Protein AF-A0A452XP93-F1 (afdb_monomer_lite)

Secondary structure (DSSP, 8-state):
-TTGGGSHHHHHHHHHTTHHHHHHHHHHHHTTT-HHHHHHHHHHHHHHTTSHHHHHHHHTTT-TTTTTHHHHHHHHHHTT----SSS--TTTTHHHHHHHHHTSHHHHHHHH-TTT-HHHHHHTTTT-S-HHHHHHHHHHHHHHGGGHHHHHHHHHTTHHHHHHHHHTTTSTTPPPPHHHHTTS-HHHHHHTTS-------HHHHHHHHHHHHHHHTT-

Foldseek 3Di:
DLVQLLDPVSLLVCLVVVLLVVLLVCCVPCCVPDLPSLLSSLSSLLSNLQDPSSLCVQQVPPDPVCGCVNVLVLLVLLLPFLDPDPDDRSNLSSLSNLLSNLQDPSSLCSCLVVVSCSLVSLLVCCPRPDPSSVLSNLSNLLSNLVCCQPRVVSVVVNQLSLCCSQCVQVVAQAQDDCVVLVPHRPVNSVVSNHGDHHPPDVSSNVSSVSSVVSNVVND

Sequence (219 aa):
LVNLSQDGDLAARLVVLGAVAAAMDVMVKRGGEQPKLARSLVMLLVNLTQVESGISALLQVGDEKVQGLYVAKLVRSFCRSSCDSEDEDIFEHIASILVNISKVEAGRRILMEPKRGLLKQIIGQFDSTNQLRKKGVAGTIRNCCFEADTQIQNLLSIAEYLWPALLLPVAGKKIYSEEDRSKMPPELANALSHEREAVDDSEIRERALEAIYMIVMQV

InterPro domains:
  IPR007205 Protein HGH1 N-terminal [PF04063] (35-205)
  IPR011989 Armadillo-like helical [G3DSA:1.25.10.10] (1-219)
  IPR016024 Armadillo-type fold [SSF48371] (1-215)
  IPR039717 Protein Hgh1 [PTHR13387] (1-217)

Organism: Aegilops tauschii subsp. strangulata (NCBI:txid200361)

Radius of gyration: 18.03 Å; chains: 1; bounding box: 45×29×52 Å

Structure (mmCIF, N/CA/C/O backbone):
data_AF-A0A452XP93-F1
#
_entry.id   AF-A0A452XP93-F1
#
loop_
_atom_site.group_PDB
_atom_site.id
_atom_site.type_symbol
_atom_site.label_atom_id
_atom_site.label_alt_id
_atom_site.label_comp_id
_atom_site.label_asym_id
_atom_site.label_entity_id
_atom_site.label_seq_id
_atom_site.pdbx_PDB_ins_code
_atom_site.Cartn_x
_atom_site.Cartn_y
_atom_site.Cartn_z
_atom_site.occupancy
_atom_site.B_iso_or_equiv
_atom_site.auth_seq_id
_atom_site.auth_comp_id
_atom_site.auth_asym_id
_atom_site.auth_atom_id
_atom_site.pdbx_PDB_model_num
ATOM 1 N N . LEU A 1 1 ? -2.317 -3.980 24.048 1.00 86.38 1 LEU A N 1
ATOM 2 C CA . LEU A 1 1 ? -3.178 -4.151 22.854 1.00 86.38 1 LEU A CA 1
ATOM 3 C C . LEU A 1 1 ? -2.424 -4.800 21.704 1.00 86.38 1 LEU A C 1
ATOM 5 O O . LEU A 1 1 ? -2.865 -5.856 21.290 1.00 86.38 1 LEU A O 1
ATOM 9 N N . VAL A 1 2 ? -1.282 -4.251 21.264 1.00 92.44 2 VAL A N 1
ATOM 10 C CA . VAL A 1 2 ? -0.474 -4.822 20.162 1.00 92.44 2 VAL A CA 1
ATOM 11 C C . VAL A 1 2 ? -0.229 -6.329 20.335 1.00 92.44 2 VAL A C 1
ATOM 13 O O . VAL A 1 2 ? -0.660 -7.101 19.488 1.00 92.44 2 VAL A O 1
ATOM 16 N N . ASN A 1 3 ? 0.325 -6.768 21.471 1.00 94.62 3 ASN A N 1
ATOM 17 C CA . ASN A 1 3 ? 0.598 -8.197 21.705 1.00 94.62 3 ASN A CA 1
ATOM 18 C C . ASN A 1 3 ? -0.671 -9.067 21.722 1.00 94.62 3 ASN A C 1
ATOM 20 O O . ASN A 1 3 ? -0.667 -10.160 21.180 1.00 94.62 3 ASN A O 1
ATOM 24 N N . LEU A 1 4 ? -1.772 -8.572 22.301 1.00 92.06 4 LEU A N 1
ATOM 25 C CA . LEU A 1 4 ? -3.041 -9.314 22.346 1.00 92.06 4 LEU A CA 1
ATOM 26 C C . LEU A 1 4 ? -3.664 -9.458 20.954 1.00 92.06 4 LEU A C 1
ATOM 28 O O . LEU A 1 4 ? -4.219 -10.496 20.635 1.00 92.06 4 LEU A O 1
ATOM 32 N N . SER A 1 5 ? -3.555 -8.421 20.122 1.00 95.06 5 SER A N 1
ATOM 33 C CA . SER A 1 5 ? -4.113 -8.410 18.765 1.00 95.06 5 SER A CA 1
ATOM 34 C C . SER A 1 5 ? -3.369 -9.303 17.765 1.00 95.06 5 SER A C 1
ATOM 36 O O . SER A 1 5 ? -3.802 -9.394 16.626 1.00 95.06 5 SER A O 1
ATOM 38 N N . GLN A 1 6 ? -2.261 -9.944 18.152 1.00 94.69 6 GLN A N 1
ATOM 39 C CA . GLN A 1 6 ? -1.622 -10.958 17.303 1.00 94.69 6 GLN A CA 1
ATOM 40 C C . GLN A 1 6 ? -2.503 -12.205 17.145 1.00 94.69 6 GLN A C 1
ATOM 42 O O . GLN A 1 6 ? -2.400 -12.905 16.142 1.00 94.69 6 GLN A O 1
ATOM 47 N N . ASP A 1 7 ? -3.378 -12.462 18.119 1.00 97.31 7 ASP A N 1
ATOM 48 C CA . ASP A 1 7 ? -4.426 -13.468 18.016 1.00 97.31 7 ASP A CA 1
ATOM 49 C C . ASP A 1 7 ? -5.619 -12.918 17.215 1.00 97.31 7 ASP A C 1
ATOM 51 O O . ASP A 1 7 ? -6.128 -11.830 17.503 1.00 97.31 7 ASP A O 1
ATOM 55 N N . GLY A 1 8 ? -6.063 -13.668 16.203 1.00 95.00 8 GLY A N 1
ATOM 56 C CA . GLY A 1 8 ? -7.113 -13.235 15.278 1.00 95.00 8 GLY A CA 1
ATOM 57 C C . GLY A 1 8 ? -8.479 -13.042 15.943 1.00 95.00 8 GLY A C 1
ATOM 58 O O . GLY A 1 8 ? -9.183 -12.079 15.627 1.00 95.00 8 GLY A O 1
ATOM 59 N N . ASP A 1 9 ? -8.836 -13.885 16.914 1.00 96.69 9 ASP A N 1
ATOM 60 C CA . ASP A 1 9 ? -10.113 -13.782 17.625 1.00 96.69 9 ASP A CA 1
ATOM 61 C C . ASP A 1 9 ? -10.125 -12.563 18.550 1.00 96.69 9 ASP A C 1
ATOM 63 O O . ASP A 1 9 ? -11.110 -11.816 18.616 1.00 96.69 9 ASP A O 1
ATOM 67 N N . LEU A 1 10 ? -9.015 -12.308 19.247 1.00 97.12 10 LEU A N 1
ATOM 68 C CA . LEU A 1 10 ? -8.842 -11.097 20.046 1.00 97.12 10 LEU A CA 1
ATOM 69 C C . LEU A 1 10 ? -8.804 -9.842 19.169 1.00 97.12 10 LEU A C 1
ATOM 71 O O . LEU A 1 10 ? -9.418 -8.838 19.536 1.00 97.12 10 LEU A O 1
ATOM 75 N N . ALA A 1 11 ? -8.147 -9.884 18.007 1.00 97.31 11 ALA A N 1
ATOM 76 C CA . ALA A 1 11 ? -8.162 -8.787 17.043 1.00 97.31 11 ALA A CA 1
ATOM 77 C C . ALA A 1 11 ? -9.594 -8.470 16.593 1.00 97.31 11 ALA A C 1
ATOM 79 O O . ALA A 1 11 ? -10.020 -7.318 16.682 1.00 97.31 11 ALA A O 1
ATOM 80 N N . ALA A 1 12 ? -10.373 -9.483 16.208 1.00 97.19 12 ALA A N 1
ATOM 81 C CA . ALA A 1 12 ? -11.771 -9.314 15.825 1.00 97.19 12 ALA A CA 1
ATOM 82 C C . ALA A 1 12 ? -12.617 -8.721 16.967 1.00 97.19 12 ALA A C 1
ATOM 84 O O . ALA A 1 12 ? -13.393 -7.789 16.740 1.00 97.19 12 ALA A O 1
ATOM 85 N N . ARG A 1 13 ? -12.425 -9.177 18.214 1.00 97.44 13 ARG A N 1
ATOM 86 C CA . ARG A 1 13 ? -13.093 -8.591 19.394 1.00 97.44 13 ARG A CA 1
ATOM 87 C C . ARG A 1 13 ? -12.712 -7.127 19.606 1.00 97.44 13 ARG A C 1
ATOM 89 O O . ARG A 1 13 ? -13.583 -6.311 19.894 1.00 97.44 13 ARG A O 1
ATOM 96 N N . LEU A 1 14 ? -11.439 -6.768 19.440 1.00 97.94 14 LEU A N 1
ATOM 97 C CA . LEU A 1 14 ? -10.986 -5.378 19.540 1.00 97.94 14 LEU A CA 1
ATOM 98 C C . LEU A 1 14 ? -11.613 -4.495 18.454 1.00 97.94 14 LEU A C 1
ATOM 100 O O . LEU A 1 14 ? -11.991 -3.360 18.744 1.00 97.94 14 LEU A O 1
ATOM 104 N N . VAL A 1 15 ? -11.768 -5.006 17.229 1.00 97.69 15 VAL A N 1
ATOM 105 C CA . VAL A 1 15 ? -12.471 -4.290 16.151 1.00 97.69 15 VAL A CA 1
ATOM 106 C C . VAL A 1 15 ? -13.916 -3.993 16.554 1.00 97.69 15 VAL A C 1
ATOM 108 O O . VAL A 1 15 ? -14.340 -2.845 16.436 1.00 97.69 15 VAL A O 1
ATOM 111 N N . VAL A 1 16 ? -14.642 -4.980 17.097 1.00 96.88 16 VAL A N 1
ATOM 112 C CA . VAL A 1 16 ? -16.023 -4.799 17.594 1.00 96.88 16 VAL A CA 1
ATOM 113 C C . VAL A 1 16 ? -16.094 -3.746 18.705 1.00 96.88 16 VAL A C 1
ATOM 115 O O . VAL A 1 16 ? -17.039 -2.964 18.754 1.00 96.88 16 VAL A O 1
ATOM 118 N N . LEU A 1 17 ? -15.070 -3.664 19.558 1.00 97.44 17 LEU A N 1
ATOM 119 C CA . LEU A 1 17 ? -14.948 -2.641 20.604 1.00 97.44 17 LEU A CA 1
ATOM 120 C C . LEU A 1 17 ? -14.532 -1.251 20.075 1.00 97.44 17 LEU A C 1
ATOM 122 O O . LEU A 1 17 ? -14.271 -0.347 20.868 1.00 97.44 17 LEU A O 1
ATOM 126 N N . GLY A 1 18 ? -14.450 -1.055 18.756 1.00 97.31 18 GLY A N 1
ATOM 127 C CA . GLY A 1 18 ? -14.138 0.237 18.139 1.00 97.31 18 GLY A CA 1
ATOM 128 C C . GLY A 1 18 ? -12.647 0.585 18.103 1.00 97.31 18 GLY A C 1
ATOM 129 O O . GLY A 1 18 ? -12.296 1.751 17.906 1.00 97.31 18 GLY A O 1
ATOM 130 N N . ALA A 1 19 ? -11.750 -0.397 18.266 1.00 97.88 19 ALA A N 1
ATOM 131 C CA . ALA A 1 19 ? -10.309 -0.144 18.354 1.00 97.88 19 ALA A CA 1
ATOM 132 C C . ALA A 1 19 ? -9.723 0.536 17.104 1.00 97.88 19 ALA A C 1
ATOM 134 O O . ALA A 1 19 ? -8.811 1.349 17.239 1.00 97.88 19 ALA A O 1
ATOM 135 N N . VAL A 1 20 ? -10.250 0.255 15.905 1.00 98.06 20 VAL A N 1
ATOM 136 C CA . VAL A 1 20 ? -9.785 0.887 14.654 1.00 98.06 20 VAL A CA 1
ATOM 137 C C . VAL A 1 20 ? -10.050 2.394 14.667 1.00 98.06 20 VAL A C 1
ATOM 139 O O . VAL A 1 20 ? -9.128 3.183 14.457 1.00 98.06 20 VAL A O 1
ATOM 142 N N . ALA A 1 21 ? -11.287 2.801 14.966 1.00 97.12 21 ALA A N 1
ATOM 143 C CA . ALA A 1 21 ? -11.668 4.211 15.022 1.00 97.12 21 ALA A CA 1
ATOM 144 C C . AL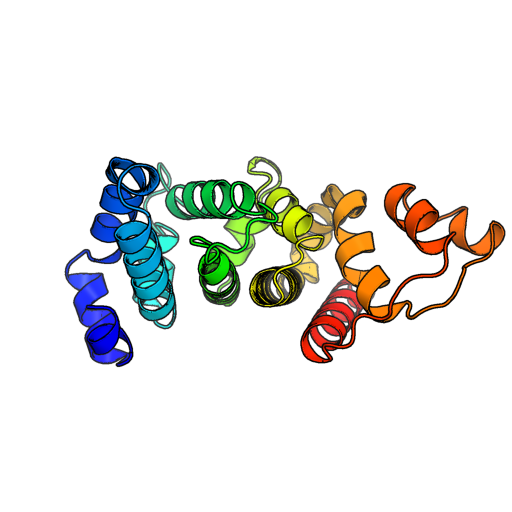A A 1 21 ? -10.902 4.950 16.128 1.00 97.12 21 ALA A C 1
ATOM 146 O O . ALA A 1 21 ? -10.332 6.013 15.884 1.00 97.12 21 ALA A O 1
ATOM 147 N N . ALA A 1 22 ? -10.798 4.343 17.316 1.00 97.31 22 ALA A N 1
ATOM 148 C CA . ALA A 1 22 ? -10.039 4.907 18.428 1.00 97.31 22 ALA A CA 1
ATOM 149 C C . ALA A 1 22 ? -8.551 5.090 18.079 1.00 97.31 22 ALA A C 1
ATOM 151 O O . ALA A 1 22 ? -7.984 6.152 18.341 1.00 97.31 22 ALA A O 1
ATOM 152 N N . ALA A 1 23 ? -7.918 4.093 17.449 1.00 97.19 23 ALA A N 1
ATOM 153 C CA . ALA A 1 23 ? -6.523 4.185 17.030 1.00 97.19 23 ALA A CA 1
ATOM 154 C C . ALA A 1 23 ? -6.311 5.298 15.994 1.00 97.19 23 ALA A C 1
ATOM 156 O O . ALA A 1 23 ? -5.394 6.107 16.146 1.00 97.19 23 ALA A O 1
ATOM 157 N N . MET A 1 24 ? -7.183 5.392 14.985 1.00 96.88 24 MET A N 1
ATOM 158 C CA . MET A 1 24 ? -7.119 6.445 13.967 1.00 96.88 24 MET A CA 1
ATOM 159 C C . MET A 1 24 ? -7.322 7.844 14.557 1.00 96.88 24 MET A C 1
ATOM 161 O O . MET A 1 24 ? -6.589 8.771 14.205 1.00 96.88 24 MET A O 1
ATOM 165 N N . ASP A 1 25 ? -8.267 8.009 15.480 1.00 94.38 25 ASP A N 1
ATOM 166 C CA . ASP A 1 25 ? -8.539 9.293 16.127 1.00 94.38 25 ASP A CA 1
ATOM 167 C C . ASP A 1 25 ? -7.378 9.754 17.010 1.00 94.38 25 ASP A C 1
ATOM 169 O O . ASP A 1 25 ? -6.988 10.925 16.961 1.00 94.38 25 ASP A O 1
ATOM 173 N N . VAL A 1 26 ? -6.792 8.845 17.796 1.00 94.12 26 VAL A N 1
ATOM 174 C CA . VAL A 1 26 ? -5.627 9.163 18.631 1.00 94.12 26 VAL A CA 1
ATOM 175 C C . VAL A 1 26 ? -4.412 9.472 17.759 1.00 94.12 26 VAL A C 1
ATOM 177 O O . VAL A 1 26 ? -3.712 10.448 18.029 1.00 94.12 26 VAL A O 1
ATOM 180 N N . MET A 1 27 ? -4.190 8.716 16.682 1.00 91.25 27 MET A N 1
ATOM 181 C CA . MET A 1 27 ? -3.086 8.960 15.752 1.00 91.25 27 MET A CA 1
ATOM 182 C C . MET A 1 27 ? -3.197 10.339 15.083 1.00 91.25 27 MET A C 1
ATOM 184 O O . MET A 1 27 ? -2.194 11.038 14.964 1.00 91.25 27 MET A O 1
ATOM 188 N N . VAL A 1 28 ? -4.403 10.783 14.710 1.00 86.19 28 VAL A N 1
ATOM 189 C CA . VAL A 1 28 ? -4.618 12.127 14.140 1.00 86.19 28 VAL A CA 1
ATOM 190 C C . VAL A 1 28 ? -4.412 13.230 15.177 1.00 86.19 28 VAL A C 1
ATOM 192 O O . VAL A 1 28 ? -3.807 14.249 14.860 1.00 86.19 28 VAL A O 1
ATOM 195 N N . LYS A 1 29 ? -4.918 13.046 16.402 1.00 86.50 29 LYS A N 1
ATOM 196 C CA . LYS A 1 29 ? -4.888 14.087 17.443 1.00 86.50 29 LYS A CA 1
ATOM 197 C C . LYS A 1 29 ? -3.526 14.230 18.115 1.00 86.50 29 LYS A C 1
ATOM 199 O O . LYS A 1 29 ? -3.177 15.329 18.515 1.00 86.50 29 LYS A O 1
ATOM 204 N N . ARG A 1 30 ? -2.797 13.125 18.292 1.00 83.50 30 ARG A N 1
ATOM 205 C CA . ARG A 1 30 ? -1.592 13.063 19.140 1.00 83.50 30 ARG A CA 1
ATOM 206 C C . ARG A 1 30 ? -0.369 12.478 18.443 1.00 83.50 30 ARG A C 1
ATOM 208 O O . ARG A 1 30 ? 0.702 12.451 19.038 1.00 83.50 30 ARG A O 1
ATOM 215 N N . GLY A 1 31 ? -0.494 12.005 17.201 1.00 75.19 31 GLY A N 1
ATOM 216 C CA . GLY A 1 31 ? 0.593 11.290 16.525 1.00 75.19 31 GLY A CA 1
ATOM 217 C C . GLY A 1 31 ? 1.846 12.136 16.290 1.00 75.19 31 GLY A C 1
ATOM 218 O O . GLY A 1 31 ? 2.947 11.605 16.366 1.00 75.19 31 GLY A O 1
ATOM 219 N N . GLY A 1 32 ? 1.686 13.445 16.069 1.00 76.75 32 GLY A N 1
ATOM 220 C CA . GLY A 1 32 ? 2.816 14.373 15.938 1.00 76.75 32 GLY A CA 1
ATOM 221 C C . GLY A 1 32 ? 3.496 14.719 17.267 1.00 76.75 32 GLY A C 1
ATOM 222 O O . GLY A 1 32 ? 4.674 15.046 17.278 1.00 76.75 32 GLY A O 1
ATOM 223 N N . GLU A 1 33 ? 2.773 14.617 18.383 1.00 83.06 33 GLU A N 1
ATOM 224 C CA . GLU A 1 33 ? 3.281 14.936 19.725 1.00 83.06 33 GLU A CA 1
ATOM 225 C C . GLU A 1 33 ? 3.902 13.713 20.414 1.00 83.06 33 GLU A C 1
ATOM 227 O O . GLU A 1 33 ? 4.766 13.851 21.277 1.00 83.06 33 GLU A O 1
ATOM 232 N N . GLN A 1 34 ? 3.454 12.501 20.056 1.00 87.12 34 GLN A N 1
ATOM 233 C CA . GLN A 1 34 ? 3.876 11.248 20.686 1.00 87.12 34 GLN A CA 1
ATOM 234 C C . GLN A 1 34 ? 4.276 10.183 19.645 1.00 87.12 34 GLN A C 1
ATOM 236 O O . GLN A 1 34 ? 3.511 9.245 19.394 1.00 87.12 34 GLN A O 1
ATOM 241 N N . PRO A 1 35 ? 5.500 10.260 19.084 1.00 84.94 35 PRO A N 1
ATOM 242 C CA . PRO A 1 35 ? 6.007 9.325 18.071 1.00 84.94 35 PRO A CA 1
ATOM 243 C C . PRO A 1 35 ? 5.892 7.839 18.446 1.00 84.94 35 PRO A C 1
ATOM 245 O O . PRO A 1 35 ? 5.414 7.020 17.662 1.00 84.94 35 PRO A O 1
ATOM 248 N N . LYS A 1 36 ? 6.256 7.482 19.685 1.00 88.81 36 LYS A N 1
ATOM 249 C CA . LYS A 1 36 ? 6.194 6.093 20.182 1.00 88.81 36 LYS A CA 1
ATOM 250 C C . LYS A 1 36 ? 4.759 5.564 20.274 1.00 88.81 36 LYS A C 1
ATOM 252 O O . LYS A 1 36 ? 4.505 4.389 19.995 1.00 88.81 36 LYS A O 1
ATOM 257 N N . LEU A 1 37 ? 3.815 6.433 20.645 1.00 90.88 37 LEU A N 1
ATOM 258 C CA . LEU A 1 37 ? 2.394 6.095 20.654 1.00 90.88 37 LEU A CA 1
ATOM 259 C C . LEU A 1 37 ? 1.889 5.903 19.222 1.00 90.88 37 LEU A C 1
ATOM 261 O O . LEU A 1 37 ? 1.222 4.909 18.956 1.00 90.88 37 LEU A O 1
ATOM 265 N N . ALA A 1 38 ? 2.252 6.799 18.298 1.00 90.88 38 ALA A N 1
ATOM 266 C CA . ALA A 1 38 ? 1.899 6.672 16.886 1.00 90.88 38 ALA A CA 1
ATOM 267 C C . ALA A 1 38 ? 2.382 5.335 16.303 1.00 90.88 38 ALA A C 1
ATOM 269 O O . ALA A 1 38 ? 1.570 4.595 15.750 1.00 90.88 38 ALA A O 1
ATOM 270 N N . ARG A 1 39 ? 3.652 4.969 16.526 1.00 91.75 39 ARG A N 1
ATOM 271 C CA . ARG A 1 39 ? 4.215 3.677 16.091 1.00 91.75 39 ARG A CA 1
ATOM 272 C C . ARG A 1 39 ? 3.427 2.497 16.667 1.00 91.75 39 ARG A C 1
ATOM 274 O O . ARG A 1 39 ? 3.014 1.609 15.927 1.00 91.75 39 ARG A O 1
ATOM 281 N N . SER A 1 40 ? 3.124 2.524 17.966 1.00 94.38 40 SER A N 1
ATOM 282 C CA . SER A 1 40 ? 2.342 1.468 18.631 1.00 94.38 40 SER A CA 1
ATOM 283 C C . SER A 1 40 ? 0.917 1.337 18.075 1.00 94.38 40 SER A C 1
ATOM 285 O O . SER A 1 40 ? 0.394 0.229 17.962 1.00 94.38 40 SER A O 1
ATOM 287 N N . LEU A 1 41 ? 0.278 2.455 17.719 1.00 96.31 41 LEU A N 1
ATOM 288 C CA . LEU A 1 41 ? -1.051 2.464 17.105 1.00 96.31 41 LEU A CA 1
ATOM 289 C C . LEU A 1 41 ? -1.018 1.942 15.668 1.00 96.31 41 LEU A C 1
ATOM 291 O O . LEU A 1 41 ? -1.911 1.190 15.288 1.00 96.31 41 LEU A O 1
ATOM 295 N N . VAL A 1 42 ? 0.019 2.268 14.891 1.00 95.81 42 VAL A N 1
ATOM 296 C CA . VAL A 1 42 ? 0.221 1.682 13.558 1.00 95.81 42 VAL A CA 1
ATOM 297 C C . VAL A 1 42 ? 0.414 0.170 13.674 1.00 95.81 42 VAL A C 1
ATOM 299 O O . VAL A 1 42 ? -0.264 -0.574 12.974 1.00 95.81 42 VAL A O 1
ATOM 302 N N . MET A 1 43 ? 1.250 -0.308 14.601 1.00 96.38 43 MET A N 1
ATOM 303 C CA . MET A 1 43 ? 1.432 -1.749 14.832 1.00 96.38 43 MET A CA 1
ATOM 304 C C . MET A 1 43 ? 0.137 -2.445 15.271 1.00 96.38 43 MET A C 1
ATOM 306 O O . MET A 1 43 ? -0.142 -3.562 14.841 1.00 96.38 43 MET A O 1
ATOM 310 N N . LEU A 1 44 ? -0.689 -1.786 16.091 1.00 98.12 44 LEU A N 1
ATOM 311 C CA . LEU A 1 44 ? -2.021 -2.292 16.415 1.00 98.12 44 LEU A CA 1
ATOM 312 C C . LEU A 1 44 ? -2.878 -2.409 15.147 1.00 98.12 44 LEU A C 1
ATOM 314 O O . LEU A 1 44 ? -3.473 -3.454 14.916 1.00 98.12 44 LEU A O 1
ATOM 318 N N . LEU A 1 45 ? -2.918 -1.374 14.304 1.00 98.31 45 LEU A N 1
ATOM 319 C CA . LEU A 1 45 ? -3.681 -1.390 13.053 1.00 98.31 45 LEU A CA 1
ATOM 320 C C . LEU A 1 45 ? -3.184 -2.456 12.063 1.00 98.31 45 LEU A C 1
ATOM 322 O O . LEU A 1 45 ? -4.008 -3.049 11.369 1.00 98.31 45 LEU A O 1
ATOM 326 N N . VAL A 1 46 ? -1.881 -2.758 12.021 1.00 98.25 46 VAL A N 1
ATOM 327 C CA . VAL A 1 46 ? -1.346 -3.891 11.240 1.00 98.25 46 VAL A CA 1
ATOM 328 C C . VAL A 1 46 ? -2.024 -5.190 11.658 1.00 98.25 46 VAL A C 1
ATOM 330 O O . VAL A 1 46 ? -2.529 -5.913 10.805 1.00 98.25 46 VAL A O 1
ATOM 333 N N . ASN A 1 47 ? -2.095 -5.454 12.962 1.00 98.38 47 ASN A N 1
ATOM 334 C CA . ASN A 1 47 ? -2.723 -6.661 13.489 1.00 98.38 47 ASN A CA 1
ATOM 335 C C . ASN A 1 47 ? -4.239 -6.674 13.253 1.00 98.38 47 ASN A C 1
ATOM 337 O O . ASN A 1 47 ? -4.784 -7.664 12.774 1.00 98.38 47 ASN A O 1
ATOM 341 N N . LEU A 1 48 ? -4.925 -5.556 13.517 1.00 98.50 48 LEU A N 1
ATOM 342 C CA . LEU A 1 48 ? -6.373 -5.460 13.301 1.00 98.50 48 LEU A CA 1
ATOM 343 C C . LEU A 1 48 ? -6.750 -5.631 11.823 1.00 98.50 48 LEU A C 1
ATOM 345 O O . LEU A 1 48 ? -7.817 -6.151 11.528 1.00 98.50 48 LEU A O 1
ATOM 349 N N . THR A 1 49 ? -5.884 -5.242 10.887 1.00 98.50 49 THR A N 1
ATOM 350 C CA . THR A 1 49 ? -6.127 -5.431 9.447 1.00 98.50 49 THR A CA 1
ATOM 351 C C . THR A 1 49 ? -5.748 -6.815 8.922 1.00 98.50 49 THR A C 1
ATOM 353 O O . THR A 1 49 ? -5.881 -7.051 7.726 1.00 98.50 49 THR A O 1
ATOM 356 N N . GLN A 1 50 ? -5.332 -7.755 9.778 1.00 97.44 50 GLN A N 1
ATOM 357 C CA . GLN A 1 50 ? -5.226 -9.169 9.390 1.00 97.44 50 GLN A CA 1
ATOM 358 C C . GLN A 1 50 ? -6.591 -9.871 9.350 1.00 97.44 50 GLN A C 1
ATOM 360 O O . GLN A 1 50 ? -6.722 -10.907 8.705 1.00 97.44 50 GLN A O 1
ATOM 365 N N . VAL A 1 51 ? -7.609 -9.313 10.015 1.00 97.44 51 VAL A N 1
ATOM 366 C CA . VAL A 1 51 ? -8.979 -9.843 10.013 1.00 97.44 51 VAL A CA 1
ATOM 367 C C . VAL A 1 51 ? -9.893 -9.003 9.122 1.00 97.44 51 VAL A C 1
ATOM 369 O O . VAL A 1 51 ? -9.779 -7.776 9.058 1.00 97.44 51 VAL A O 1
ATOM 372 N N . GLU A 1 52 ? -10.842 -9.654 8.449 1.00 96.88 52 GLU A N 1
ATOM 373 C CA . GLU A 1 52 ? -11.735 -9.013 7.470 1.00 96.88 52 GLU A CA 1
ATOM 374 C C . GLU A 1 52 ? -12.595 -7.895 8.080 1.00 96.88 52 GLU A C 1
ATOM 376 O O . GLU A 1 52 ? -12.793 -6.842 7.466 1.00 96.88 52 GLU A O 1
ATOM 381 N N . SER A 1 53 ? -13.048 -8.076 9.325 1.00 97.38 53 SER A N 1
ATOM 382 C CA . SER A 1 53 ? -13.802 -7.055 10.059 1.00 97.38 53 SER A CA 1
ATOM 383 C C . SER A 1 53 ? -12.975 -5.788 10.285 1.00 97.38 53 SER A C 1
ATOM 385 O O . SER A 1 53 ? -13.496 -4.680 10.165 1.00 97.38 53 SER A O 1
ATOM 387 N N . GLY A 1 54 ? -11.678 -5.929 10.564 1.00 98.38 54 GLY A N 1
ATOM 388 C CA . GLY A 1 54 ? -10.774 -4.801 10.762 1.00 98.38 54 GLY A CA 1
ATOM 389 C C . GLY A 1 54 ? -10.409 -4.100 9.4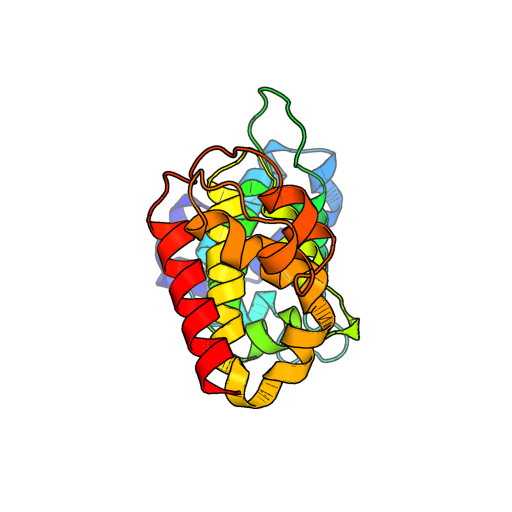60 1.00 98.38 54 GLY A C 1
ATOM 390 O O . GLY A 1 54 ? -10.346 -2.871 9.443 1.00 98.38 54 GLY A O 1
ATOM 391 N N . ILE A 1 55 ? -10.264 -4.845 8.356 1.00 98.50 55 ILE A N 1
ATOM 392 C CA . ILE A 1 55 ? -10.155 -4.257 7.011 1.00 98.50 55 ILE A CA 1
ATOM 393 C C . ILE A 1 55 ? -11.412 -3.435 6.708 1.00 98.50 55 ILE A C 1
ATOM 395 O O . ILE A 1 55 ? -11.305 -2.256 6.382 1.00 98.50 55 ILE A O 1
ATOM 399 N N . SER A 1 56 ? -12.599 -4.017 6.884 1.00 97.94 56 SER A N 1
ATOM 400 C CA . SER A 1 56 ? -13.879 -3.345 6.620 1.00 97.94 56 SER A CA 1
ATOM 401 C C . SER A 1 56 ? -14.060 -2.082 7.468 1.00 97.94 56 SER A C 1
ATOM 403 O O . SER A 1 56 ? -14.444 -1.034 6.944 1.00 97.94 56 SER A O 1
ATOM 405 N N . ALA A 1 57 ? -13.706 -2.148 8.756 1.00 98.19 57 ALA A N 1
ATOM 406 C CA . ALA A 1 57 ? -13.731 -1.005 9.663 1.00 98.19 57 ALA A CA 1
ATOM 407 C C . ALA A 1 57 ? -12.738 0.094 9.251 1.00 98.19 57 ALA A C 1
ATOM 409 O O . ALA A 1 57 ? -13.077 1.276 9.297 1.00 98.19 57 ALA A O 1
ATOM 410 N N . LEU A 1 58 ? -11.524 -0.270 8.818 1.00 98.38 58 LEU A N 1
ATOM 411 C CA . LEU A 1 58 ? -10.518 0.702 8.382 1.00 98.38 58 LEU A CA 1
ATOM 412 C C . LEU A 1 58 ? -10.886 1.354 7.044 1.00 98.38 58 LEU A C 1
ATOM 414 O O . LEU A 1 58 ? -10.677 2.551 6.860 1.00 98.38 58 LEU A O 1
ATOM 418 N N . LEU A 1 59 ? -11.448 0.582 6.116 1.00 98.19 59 LEU A N 1
ATOM 419 C CA . LEU A 1 59 ? -11.963 1.087 4.844 1.00 98.19 59 LEU A CA 1
ATOM 420 C C . LEU A 1 59 ? -13.239 1.923 5.023 1.00 98.19 59 LEU A C 1
ATOM 422 O O . LEU A 1 59 ? -13.593 2.678 4.116 1.00 98.19 59 LEU A O 1
ATOM 426 N N . GLN A 1 60 ? -13.892 1.822 6.187 1.00 97.50 60 GLN A N 1
ATOM 427 C CA . GLN A 1 60 ? -15.162 2.473 6.510 1.00 97.50 60 GLN A CA 1
ATOM 428 C C . GLN A 1 60 ? -16.255 2.071 5.503 1.00 97.50 60 GLN A C 1
ATOM 430 O O . GLN A 1 60 ? -16.988 2.909 4.977 1.00 97.50 60 GLN A O 1
ATOM 435 N N . VAL A 1 61 ? -16.318 0.770 5.190 1.00 92.50 61 VAL A N 1
ATOM 436 C CA . VAL A 1 61 ? -17.321 0.200 4.276 1.00 92.50 61 VAL A CA 1
ATOM 437 C C . VAL A 1 61 ? -18.719 0.407 4.862 1.00 92.50 61 VAL A C 1
ATOM 439 O O . VAL A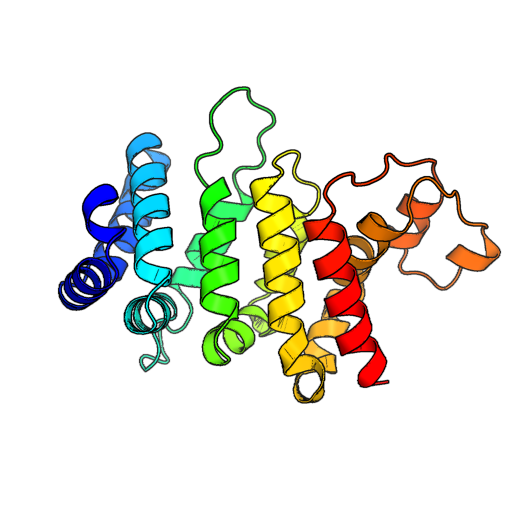 1 61 ? -18.948 0.122 6.034 1.00 92.50 61 VAL A O 1
ATOM 442 N N . GLY A 1 62 ? -19.651 0.891 4.039 1.00 87.88 62 GLY A N 1
ATOM 443 C CA . GLY A 1 62 ? -21.043 1.135 4.431 1.00 87.88 62 GLY A CA 1
ATOM 444 C C . GLY A 1 62 ? -21.354 2.569 4.874 1.00 87.88 62 GLY A C 1
ATOM 445 O O . GLY A 1 62 ? -22.528 2.899 5.010 1.00 87.88 62 GLY A O 1
ATOM 446 N N . ASP A 1 63 ? -20.349 3.437 5.039 1.00 91.81 63 ASP A N 1
ATOM 447 C CA . ASP A 1 63 ? -20.551 4.879 5.242 1.00 91.81 63 ASP A CA 1
ATOM 448 C C . ASP A 1 63 ? -19.937 5.673 4.080 1.00 91.81 63 ASP A C 1
ATOM 450 O O . ASP A 1 63 ? -18.765 6.058 4.100 1.00 91.81 63 ASP A O 1
ATOM 454 N N . GLU A 1 64 ? -20.748 5.928 3.051 1.00 88.38 64 GLU A N 1
ATOM 455 C CA . GLU A 1 64 ? -20.329 6.604 1.815 1.00 88.38 64 GLU A CA 1
ATOM 456 C C . GLU A 1 64 ? -19.692 7.982 2.058 1.00 88.38 64 GLU A C 1
ATOM 458 O O . GLU A 1 64 ? -18.848 8.420 1.275 1.00 88.38 64 GLU A O 1
ATOM 463 N N . LYS A 1 65 ? -20.047 8.672 3.152 1.00 90.88 65 LYS A N 1
ATOM 464 C CA . LYS A 1 65 ? -19.530 10.019 3.443 1.00 90.88 65 LYS A CA 1
ATOM 465 C C . LYS A 1 65 ? -18.070 10.003 3.874 1.00 90.88 65 LYS A C 1
ATOM 467 O O . LYS A 1 65 ? -17.366 10.996 3.687 1.00 90.88 65 LYS A O 1
ATOM 472 N N . VAL A 1 66 ? -17.624 8.911 4.489 1.00 94.00 66 VAL A N 1
ATOM 473 C CA . VAL A 1 66 ? -16.282 8.801 5.078 1.00 94.00 66 VAL A CA 1
ATOM 474 C C . VAL A 1 66 ? -15.489 7.618 4.538 1.00 94.00 66 VAL A C 1
ATOM 476 O O . VAL A 1 66 ? -14.340 7.447 4.938 1.00 94.00 66 VAL A O 1
ATOM 479 N N . GLN A 1 67 ? -16.045 6.827 3.618 1.00 95.69 67 GLN A N 1
ATOM 480 C CA . GLN A 1 67 ? -15.380 5.664 3.041 1.00 95.69 67 GLN A CA 1
ATOM 481 C C . GLN A 1 67 ? -13.973 6.013 2.531 1.00 95.69 67 GLN A C 1
ATOM 483 O O . GLN A 1 67 ? -13.774 6.937 1.735 1.00 95.69 67 GLN A O 1
ATOM 488 N N . GLY A 1 68 ? -12.969 5.278 3.011 1.00 96.81 68 GLY A N 1
ATOM 489 C CA . GLY A 1 68 ? -11.555 5.472 2.684 1.00 96.81 68 GLY A CA 1
ATOM 490 C C . GLY A 1 68 ? -10.889 6.722 3.283 1.00 96.81 68 GLY A C 1
ATOM 491 O O . GLY A 1 68 ? -9.739 7.005 2.940 1.00 96.81 68 GLY A O 1
ATOM 492 N N . LEU A 1 69 ? -11.546 7.476 4.174 1.00 96.75 69 LEU A N 1
ATOM 493 C CA . LEU A 1 69 ? -10.946 8.640 4.838 1.00 96.75 69 LEU A CA 1
ATOM 494 C C . LEU A 1 69 ? -9.758 8.232 5.719 1.00 96.75 69 LEU A C 1
ATOM 496 O O . LEU A 1 69 ? -8.723 8.904 5.716 1.00 96.75 69 LEU A O 1
ATOM 500 N N . TYR A 1 70 ? -9.881 7.133 6.465 1.00 97.94 70 TYR A N 1
ATOM 501 C CA . TYR A 1 70 ? -8.775 6.601 7.261 1.00 97.94 70 TYR A CA 1
ATOM 502 C C . TYR A 1 70 ? -7.599 6.150 6.395 1.00 97.94 70 TYR A C 1
ATOM 504 O O . TYR A 1 70 ? -6.458 6.477 6.721 1.00 97.94 70 TYR A O 1
ATOM 512 N N . VAL A 1 71 ? -7.864 5.509 5.252 1.00 98.12 71 VAL A N 1
ATOM 513 C CA . VAL A 1 71 ? -6.824 5.137 4.278 1.00 98.12 71 VAL A CA 1
ATOM 514 C C . VAL A 1 71 ? -6.094 6.381 3.773 1.00 98.12 71 VAL A C 1
ATOM 516 O O . VAL A 1 71 ? -4.868 6.427 3.813 1.00 98.12 71 VAL A O 1
ATOM 519 N N . ALA A 1 72 ? -6.819 7.434 3.385 1.00 97.12 72 ALA A N 1
ATOM 520 C CA . ALA A 1 72 ? -6.206 8.682 2.929 1.00 97.12 72 ALA A CA 1
ATOM 521 C C . ALA A 1 72 ? -5.320 9.340 4.005 1.00 97.12 72 ALA A C 1
ATOM 523 O O . ALA A 1 72 ? -4.253 9.876 3.700 1.00 97.12 72 ALA A O 1
ATOM 524 N N . LYS A 1 73 ? -5.730 9.276 5.278 1.00 95.69 73 LYS A N 1
ATOM 525 C CA . LYS A 1 73 ? -4.924 9.759 6.411 1.00 95.69 73 LYS A CA 1
ATOM 526 C C . LYS A 1 73 ? -3.660 8.920 6.613 1.00 95.69 73 LYS A C 1
ATOM 528 O O . LYS A 1 73 ? -2.596 9.496 6.820 1.00 95.69 73 LYS A O 1
ATOM 533 N N . LEU A 1 74 ? -3.765 7.593 6.527 1.00 96.62 74 LEU A N 1
ATOM 534 C CA . LEU A 1 74 ? -2.620 6.686 6.626 1.00 96.62 74 LEU A CA 1
ATOM 535 C C . LEU A 1 74 ? -1.619 6.917 5.493 1.00 96.62 74 LEU A C 1
ATOM 537 O O . LEU A 1 74 ? -0.437 7.073 5.771 1.00 96.62 74 LEU A O 1
ATOM 541 N N . VAL A 1 75 ? -2.083 7.025 4.243 1.00 96.75 75 VAL A N 1
ATOM 542 C CA . VAL A 1 75 ? -1.222 7.325 3.085 1.00 96.75 75 VAL A CA 1
ATOM 543 C C . VAL A 1 75 ? -0.500 8.657 3.278 1.00 96.75 75 VAL A C 1
ATOM 545 O O . VAL A 1 75 ? 0.708 8.734 3.083 1.00 96.75 75 VAL A O 1
ATOM 548 N N . ARG A 1 76 ? -1.194 9.691 3.768 1.00 94.00 76 ARG A N 1
ATOM 549 C CA . ARG A 1 76 ? -0.553 10.975 4.082 1.00 94.00 76 ARG A CA 1
ATOM 550 C C . ARG A 1 76 ? 0.547 10.840 5.138 1.00 94.00 76 ARG A C 1
ATOM 552 O O . ARG A 1 76 ? 1.588 11.471 4.990 1.00 94.00 76 ARG A O 1
ATOM 559 N N . SER A 1 77 ? 0.328 10.066 6.203 1.00 92.31 77 SER A N 1
ATOM 560 C CA . SER A 1 77 ? 1.358 9.817 7.225 1.00 92.31 77 SER A CA 1
ATOM 561 C C . SER A 1 77 ? 2.519 8.992 6.675 1.00 92.31 77 SER A C 1
ATOM 563 O O . SER A 1 77 ? 3.673 9.303 6.956 1.00 92.31 77 SER A O 1
ATOM 565 N N . PHE A 1 78 ? 2.221 7.993 5.842 1.00 93.31 78 PHE A N 1
ATOM 566 C CA . PHE A 1 78 ? 3.216 7.182 5.155 1.00 93.31 78 PHE A CA 1
ATOM 567 C C . PHE A 1 78 ? 4.147 8.084 4.339 1.00 93.31 78 PHE A C 1
ATOM 569 O O . PHE A 1 78 ? 5.344 8.100 4.597 1.00 93.31 78 PHE A O 1
ATOM 576 N N . CYS A 1 79 ? 3.615 8.950 3.477 1.00 89.50 79 CYS A N 1
ATOM 577 C CA . CYS A 1 79 ? 4.422 9.820 2.616 1.00 89.50 79 CYS A CA 1
ATOM 578 C C . CYS A 1 79 ? 5.214 10.927 3.343 1.00 89.50 79 CYS A C 1
ATOM 580 O O . CYS A 1 79 ? 6.017 11.598 2.705 1.00 89.50 79 CYS A O 1
ATOM 582 N N . ARG A 1 80 ? 5.005 11.158 4.649 1.00 81.69 80 ARG A N 1
ATOM 583 C CA . ARG A 1 80 ? 5.733 12.191 5.417 1.00 81.69 80 ARG A CA 1
ATOM 584 C C . ARG A 1 80 ? 7.087 11.739 5.957 1.00 81.69 80 ARG A C 1
ATOM 586 O O . ARG A 1 80 ? 7.880 12.588 6.340 1.00 81.69 80 ARG A O 1
ATOM 593 N N . SER A 1 81 ? 7.319 10.436 6.070 1.00 63.47 81 SER A N 1
ATOM 594 C CA . SER A 1 81 ? 8.345 9.893 6.971 1.00 63.47 81 SER A CA 1
ATOM 595 C C . SER A 1 81 ? 9.464 9.165 6.239 1.00 63.47 81 SER A C 1
ATOM 597 O O . SER A 1 81 ? 9.889 8.099 6.660 1.00 63.47 81 SER A O 1
ATOM 599 N N . SER A 1 82 ? 9.943 9.748 5.143 1.00 54.84 82 SER A N 1
ATOM 600 C CA . SER A 1 82 ? 11.135 9.267 4.442 1.00 54.84 82 SER A CA 1
ATOM 601 C C . SER A 1 82 ? 12.419 9.974 4.899 1.00 54.84 82 SER A C 1
ATOM 603 O O . SER A 1 82 ? 13.359 10.037 4.118 1.00 54.84 82 SER A O 1
ATOM 605 N N . CYS A 1 83 ? 12.458 10.570 6.101 1.00 46.59 83 CYS A N 1
ATOM 606 C CA . CYS A 1 83 ? 13.657 11.278 6.555 1.00 46.59 83 CYS A CA 1
ATOM 607 C C . CYS A 1 83 ? 14.812 10.299 6.775 1.00 46.59 83 CYS A C 1
ATOM 609 O O . CYS A 1 83 ? 14.688 9.365 7.561 1.00 46.59 83 CYS A O 1
ATOM 611 N N . ASP A 1 84 ? 15.940 10.599 6.132 1.00 46.00 84 ASP A N 1
ATOM 612 C CA . ASP A 1 84 ? 17.244 9.928 6.210 1.00 46.00 84 ASP A CA 1
ATOM 613 C C . ASP A 1 84 ? 17.931 10.039 7.593 1.00 46.00 84 ASP A C 1
ATOM 615 O O . ASP A 1 84 ? 19.156 10.063 7.699 1.00 46.00 84 ASP A O 1
ATOM 619 N N . SER A 1 85 ? 17.161 10.164 8.675 1.00 50.75 85 SER A N 1
ATOM 620 C CA . SER A 1 85 ? 17.674 10.199 10.045 1.00 50.75 85 SER A CA 1
ATOM 621 C C . SER A 1 85 ? 17.832 8.785 10.600 1.00 50.75 85 SER A C 1
ATOM 623 O O . SER A 1 85 ? 16.985 7.936 10.351 1.00 50.75 85 SER A O 1
ATOM 625 N N . GLU A 1 86 ? 18.854 8.564 11.431 1.00 51.78 86 GLU A N 1
ATOM 626 C CA . GLU A 1 86 ? 19.115 7.314 12.175 1.00 51.78 86 GLU A CA 1
ATOM 627 C C . GLU A 1 86 ? 17.962 6.875 13.114 1.00 51.78 86 GLU A C 1
ATOM 629 O O . GLU A 1 86 ? 18.021 5.803 13.718 1.00 51.78 86 GLU A O 1
ATOM 634 N N . ASP A 1 87 ? 16.912 7.692 13.242 1.00 61.03 87 ASP A N 1
ATOM 635 C CA . ASP A 1 87 ? 15.715 7.408 14.023 1.00 61.03 87 ASP A CA 1
ATOM 636 C C . ASP A 1 87 ? 14.792 6.376 13.352 1.00 61.03 87 ASP A C 1
ATOM 638 O O . ASP A 1 87 ? 14.593 6.339 12.138 1.00 61.03 87 ASP A O 1
ATOM 642 N N . GLU A 1 88 ? 14.170 5.544 14.187 1.00 74.38 88 GLU A N 1
ATOM 643 C CA . GLU A 1 88 ? 13.245 4.485 13.784 1.00 74.38 88 GLU A CA 1
ATOM 644 C C . GLU A 1 88 ? 12.032 5.054 13.013 1.00 74.38 88 GLU A C 1
ATOM 646 O O . GLU A 1 88 ? 11.258 5.859 13.542 1.00 74.38 88 GLU A O 1
ATOM 651 N N . ASP A 1 89 ? 11.828 4.615 11.767 1.00 85.81 89 ASP A N 1
ATOM 652 C CA . ASP A 1 89 ? 10.755 5.102 10.893 1.00 85.81 89 ASP A CA 1
ATOM 653 C C . ASP A 1 89 ? 9.367 4.780 11.464 1.00 85.81 89 ASP A C 1
ATOM 655 O O . ASP A 1 89 ? 8.868 3.660 11.389 1.00 85.81 89 ASP A O 1
ATOM 659 N N . ILE A 1 90 ? 8.702 5.785 12.032 1.00 87.50 90 ILE A N 1
ATOM 660 C CA . ILE A 1 90 ? 7.436 5.649 12.770 1.00 87.50 90 ILE A CA 1
ATOM 661 C C . ILE A 1 90 ? 6.333 5.004 11.921 1.00 87.50 90 ILE A C 1
ATOM 663 O O . ILE A 1 90 ? 5.489 4.271 12.447 1.00 87.50 90 ILE A O 1
ATOM 667 N N . PHE A 1 91 ? 6.317 5.297 10.619 1.00 91.50 91 PHE A N 1
ATOM 668 C CA . PHE A 1 91 ? 5.204 4.978 9.731 1.00 91.50 91 PHE A CA 1
ATOM 669 C C . PHE A 1 91 ? 5.528 3.884 8.711 1.00 91.50 91 PHE A C 1
ATOM 671 O O . PHE A 1 91 ? 4.655 3.557 7.908 1.00 91.50 91 PHE A O 1
ATOM 678 N N . GLU A 1 92 ? 6.715 3.270 8.760 1.00 93.12 92 GLU A N 1
ATOM 679 C CA . GLU A 1 92 ? 7.092 2.156 7.876 1.00 93.12 92 GLU A CA 1
ATOM 680 C C . GLU A 1 92 ? 6.041 1.038 7.863 1.00 93.12 92 GLU A C 1
ATOM 682 O O . GLU A 1 92 ? 5.682 0.539 6.803 1.00 93.12 92 GLU A O 1
ATOM 687 N N . HIS A 1 93 ? 5.457 0.718 9.023 1.00 95.56 93 HIS A N 1
ATOM 688 C CA . HIS A 1 93 ? 4.482 -0.365 9.196 1.00 95.56 93 HIS A CA 1
ATOM 689 C C . HIS A 1 93 ? 3.132 -0.094 8.519 1.00 95.56 93 HIS A C 1
ATOM 691 O O . HIS A 1 93 ? 2.339 -1.020 8.343 1.00 95.56 93 HIS A O 1
ATOM 697 N N . ILE A 1 94 ? 2.869 1.142 8.068 1.00 97.38 94 ILE A N 1
ATOM 698 C CA . ILE A 1 94 ? 1.714 1.424 7.202 1.00 97.38 94 ILE A CA 1
ATOM 699 C C . ILE A 1 94 ? 1.823 0.634 5.889 1.00 97.38 94 ILE A C 1
ATOM 701 O O . ILE A 1 94 ? 0.795 0.228 5.353 1.00 97.38 94 ILE A O 1
ATOM 705 N N . ALA A 1 95 ? 3.039 0.319 5.428 1.00 97.44 95 ALA A N 1
ATOM 706 C CA . ALA A 1 95 ? 3.300 -0.599 4.318 1.00 97.44 95 ALA A CA 1
ATOM 707 C C . ALA A 1 95 ? 2.476 -1.896 4.428 1.00 97.44 95 ALA A C 1
ATOM 709 O O . ALA A 1 95 ? 1.761 -2.267 3.498 1.00 97.44 95 ALA A O 1
ATOM 710 N N . SER A 1 96 ? 2.507 -2.539 5.596 1.00 98.25 96 SER A N 1
ATOM 711 C CA . SER A 1 96 ? 1.784 -3.786 5.861 1.00 98.25 96 SER A CA 1
ATOM 712 C C . SER A 1 96 ? 0.266 -3.589 5.884 1.00 98.25 96 SER A C 1
ATOM 714 O O . SER A 1 96 ? -0.474 -4.446 5.406 1.00 98.25 96 SER A O 1
ATOM 716 N N . ILE A 1 97 ? -0.210 -2.441 6.381 1.00 98.62 97 ILE A N 1
ATOM 717 C CA . ILE A 1 97 ? -1.639 -2.090 6.366 1.00 98.62 97 ILE A CA 1
ATOM 718 C C . ILE A 1 97 ? -2.140 -1.962 4.922 1.00 98.62 97 ILE A C 1
ATOM 720 O O . ILE A 1 97 ? -3.194 -2.503 4.590 1.00 98.62 97 ILE A O 1
ATOM 724 N N . LEU A 1 98 ? -1.381 -1.286 4.053 1.00 98.69 98 LEU A N 1
ATOM 725 C CA . LEU A 1 98 ? -1.721 -1.106 2.636 1.00 98.69 98 LEU A CA 1
ATOM 726 C C . LEU A 1 98 ? -1.780 -2.448 1.888 1.00 98.69 98 LEU A C 1
ATOM 728 O O . LEU A 1 98 ? -2.721 -2.700 1.128 1.00 98.69 98 LEU A O 1
ATOM 732 N N . VAL A 1 99 ? -0.835 -3.350 2.168 1.00 98.62 99 VAL A N 1
ATOM 733 C CA . VAL A 1 99 ? -0.860 -4.720 1.636 1.00 98.62 99 VAL A CA 1
ATOM 734 C C . VAL A 1 99 ? -2.087 -5.479 2.135 1.00 98.62 99 VAL A C 1
ATOM 736 O O . VAL A 1 99 ? -2.747 -6.149 1.347 1.00 98.62 99 VAL A O 1
ATOM 739 N N . ASN A 1 100 ? -2.435 -5.364 3.418 1.00 98.69 100 ASN A N 1
ATOM 740 C CA . ASN A 1 100 ? -3.595 -6.049 3.984 1.00 98.69 100 ASN A CA 1
ATOM 741 C C . ASN A 1 100 ? -4.914 -5.586 3.362 1.00 98.69 100 ASN A C 1
ATOM 743 O O . ASN A 1 100 ? -5.684 -6.418 2.888 1.00 98.69 100 ASN A O 1
ATOM 747 N N . ILE A 1 101 ? -5.166 -4.275 3.301 1.00 98.62 101 ILE A N 1
ATOM 748 C CA . ILE A 1 101 ? -6.430 -3.765 2.753 1.00 98.62 101 ILE A CA 1
ATOM 749 C C . ILE A 1 101 ? -6.563 -4.017 1.247 1.00 98.62 101 ILE A C 1
ATOM 751 O O . ILE A 1 101 ? -7.675 -4.171 0.757 1.00 98.62 101 ILE A O 1
ATOM 755 N N . SER A 1 102 ? -5.455 -4.092 0.504 1.00 98.50 102 SER A N 1
ATOM 756 C CA . SER A 1 102 ? -5.485 -4.360 -0.942 1.00 98.50 102 SER A CA 1
ATOM 757 C C . SER A 1 102 ? -5.776 -5.829 -1.289 1.00 98.50 102 SER A C 1
ATOM 759 O O . SER A 1 102 ? -6.058 -6.138 -2.447 1.00 98.50 102 SER A O 1
ATOM 761 N N . LYS A 1 103 ? -5.795 -6.742 -0.304 1.00 97.88 103 LYS A N 1
ATOM 762 C CA . LYS A 1 103 ? -6.230 -8.138 -0.506 1.00 97.88 103 LYS A CA 1
ATOM 763 C C . LYS A 1 103 ? -7.716 -8.246 -0.866 1.00 97.88 103 LYS A C 1
ATOM 765 O O . LYS A 1 103 ? -8.099 -9.188 -1.556 1.00 97.88 103 LYS A O 1
ATOM 770 N N . VAL A 1 104 ? -8.544 -7.282 -0.454 1.00 97.56 104 VAL A N 1
ATOM 771 C CA . VAL A 1 104 ? -9.989 -7.264 -0.744 1.00 97.56 104 VAL A CA 1
ATOM 772 C C . VAL A 1 104 ? -10.334 -6.246 -1.834 1.00 97.56 104 VAL A C 1
ATOM 774 O O . VAL A 1 104 ? -9.708 -5.187 -1.924 1.00 97.56 104 VAL A O 1
ATOM 777 N N . GLU A 1 105 ? -11.358 -6.538 -2.643 1.00 96.75 105 GLU A N 1
ATOM 778 C CA . GLU A 1 105 ? -11.786 -5.685 -3.768 1.00 96.75 105 GLU A CA 1
ATOM 779 C C . GLU A 1 105 ? -12.090 -4.250 -3.315 1.00 96.75 105 GLU A C 1
ATOM 781 O O . GLU A 1 105 ? -11.589 -3.291 -3.901 1.00 96.75 105 GLU A O 1
ATOM 786 N N . ALA A 1 106 ? -12.837 -4.084 -2.218 1.00 96.62 106 ALA A N 1
ATOM 787 C CA . ALA A 1 106 ? -13.192 -2.766 -1.691 1.00 96.62 106 ALA A CA 1
ATOM 788 C C . ALA A 1 106 ? -11.958 -1.885 -1.419 1.00 96.62 106 ALA A C 1
ATOM 790 O O . ALA A 1 106 ? -11.978 -0.682 -1.687 1.00 96.62 106 ALA A O 1
ATOM 791 N N . GLY A 1 107 ? -10.867 -2.479 -0.927 1.00 97.75 107 GLY A N 1
ATOM 792 C CA . GLY A 1 107 ? -9.618 -1.765 -0.687 1.00 97.75 107 GLY A CA 1
ATOM 793 C C . GLY A 1 107 ? -8.912 -1.398 -1.987 1.00 97.75 107 GLY A C 1
ATOM 794 O O . GLY A 1 107 ? -8.489 -0.253 -2.139 1.00 97.75 107 GLY A O 1
ATOM 795 N N . ARG A 1 108 ? -8.857 -2.318 -2.960 1.00 97.88 108 ARG A N 1
ATOM 796 C CA . ARG A 1 108 ? -8.305 -2.036 -4.297 1.00 97.88 108 ARG A CA 1
ATOM 797 C C . ARG A 1 108 ? -9.040 -0.887 -4.980 1.00 97.88 108 ARG A C 1
ATOM 799 O O . ARG A 1 108 ? -8.392 0.035 -5.465 1.00 97.88 108 ARG A O 1
ATOM 806 N N . ARG A 1 109 ? -10.375 -0.884 -4.944 1.00 95.44 109 ARG A N 1
ATOM 807 C CA . ARG A 1 109 ? -11.205 0.188 -5.523 1.00 95.44 109 ARG A CA 1
ATOM 808 C C . ARG A 1 109 ? -10.901 1.552 -4.906 1.00 95.44 109 ARG A C 1
ATOM 810 O O . ARG A 1 109 ? -10.728 2.517 -5.641 1.00 95.44 109 ARG A O 1
ATOM 817 N N . ILE A 1 110 ? -10.778 1.630 -3.578 1.00 96.62 110 ILE A N 1
ATOM 818 C CA . ILE A 1 110 ? -10.422 2.878 -2.880 1.00 96.62 110 ILE A CA 1
ATOM 819 C C . ILE A 1 110 ? -9.017 3.353 -3.272 1.00 96.62 110 ILE A C 1
ATOM 821 O O . ILE A 1 110 ? -8.806 4.550 -3.472 1.00 96.62 110 ILE A O 1
ATOM 825 N N . LEU A 1 111 ? -8.048 2.438 -3.3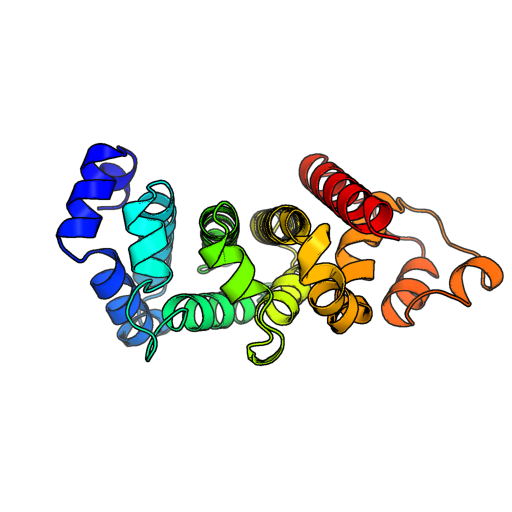62 1.00 97.56 111 LEU A N 1
ATOM 826 C CA . LEU A 1 111 ? -6.660 2.773 -3.686 1.00 97.56 111 LEU A CA 1
ATOM 827 C C . LEU A 1 111 ? -6.496 3.237 -5.139 1.00 97.56 111 LEU A C 1
ATOM 829 O O . LEU A 1 111 ? -5.772 4.203 -5.385 1.00 97.56 111 LEU A O 1
ATOM 833 N N . MET A 1 112 ? -7.177 2.571 -6.074 1.00 96.44 112 MET A N 1
ATOM 834 C CA . MET A 1 112 ? -7.098 2.843 -7.511 1.00 96.44 112 MET A CA 1
ATOM 835 C C . MET A 1 112 ? -7.998 3.987 -7.984 1.00 96.44 112 MET A C 1
ATOM 837 O O . MET A 1 112 ? -7.894 4.374 -9.143 1.00 96.44 112 MET A O 1
ATOM 841 N N . GLU A 1 113 ? -8.862 4.548 -7.132 1.00 94.62 113 GLU A N 1
ATOM 842 C CA . GLU A 1 113 ? -9.746 5.650 -7.521 1.00 94.62 113 GLU A CA 1
ATOM 843 C C . GLU A 1 113 ? -8.928 6.891 -7.951 1.00 94.62 113 GLU A C 1
ATOM 845 O O . GLU A 1 113 ? -8.314 7.548 -7.096 1.00 94.62 113 GLU A O 1
ATOM 850 N N . PRO A 1 114 ? -8.949 7.289 -9.244 1.00 92.38 114 PRO A N 1
ATOM 851 C CA . PRO A 1 114 ? -8.048 8.329 -9.751 1.00 92.38 114 PRO A CA 1
ATOM 852 C C . PRO A 1 114 ? -8.231 9.677 -9.053 1.00 92.38 114 PRO A C 1
ATOM 854 O O . PRO A 1 114 ? -7.260 10.373 -8.766 1.00 92.38 114 PRO A O 1
ATOM 857 N N . LYS A 1 115 ? -9.478 10.017 -8.693 1.00 91.94 115 LYS A N 1
ATOM 858 C CA . LYS A 1 115 ? -9.820 11.270 -7.999 1.00 91.94 115 LYS A CA 1
ATOM 859 C C . LYS A 1 115 ? -9.153 11.400 -6.630 1.00 91.94 115 LYS A C 1
ATOM 861 O O . LYS A 1 115 ? -8.924 12.519 -6.180 1.00 91.94 115 LYS A O 1
ATOM 866 N N . ARG A 1 116 ? -8.850 10.282 -5.958 1.00 93.94 116 ARG A N 1
ATOM 867 C CA . ARG A 1 116 ? -8.176 10.297 -4.652 1.00 93.94 116 ARG A CA 1
ATOM 868 C C . ARG A 1 116 ? -6.656 10.344 -4.779 1.00 93.94 116 ARG A C 1
ATOM 870 O O . ARG A 1 116 ? -5.989 10.804 -3.855 1.00 93.94 116 ARG A O 1
ATOM 877 N N . GLY A 1 117 ? -6.105 9.831 -5.883 1.00 95.62 117 GLY A N 1
ATOM 878 C CA . GLY A 1 117 ? -4.663 9.803 -6.140 1.00 95.62 117 GLY A CA 1
ATOM 879 C C . GLY A 1 117 ? -3.850 9.058 -5.074 1.00 95.62 117 GLY A C 1
ATOM 880 O O . GLY A 1 117 ? -2.690 9.404 -4.844 1.00 95.62 117 GLY A O 1
ATOM 881 N N . LEU A 1 118 ? -4.448 8.084 -4.374 1.00 97.62 118 LEU A N 1
ATOM 882 C CA . LEU A 1 118 ? -3.793 7.372 -3.268 1.00 97.62 118 LEU A CA 1
ATOM 883 C C . LEU A 1 118 ? -2.705 6.433 -3.775 1.00 97.62 118 LEU A C 1
ATOM 885 O O . LEU A 1 118 ? -1.581 6.502 -3.287 1.00 97.62 118 LEU A O 1
ATOM 889 N N . LEU A 1 119 ? -3.008 5.602 -4.778 1.00 97.44 119 LEU A N 1
ATOM 890 C CA . LEU A 1 119 ? -2.021 4.679 -5.338 1.00 97.44 119 LEU A CA 1
ATOM 891 C C . LEU A 1 119 ? -0.797 5.424 -5.890 1.00 97.44 119 LEU A C 1
ATOM 893 O O . LEU A 1 119 ? 0.324 5.032 -5.590 1.00 97.44 119 LEU A O 1
ATOM 897 N N . LYS A 1 120 ? -0.988 6.560 -6.576 1.00 96.06 120 LYS A N 1
ATOM 898 C CA . LYS A 1 120 ? 0.115 7.437 -7.015 1.00 96.06 120 LYS A CA 1
ATOM 899 C C . LYS A 1 120 ? 1.016 7.874 -5.848 1.00 96.06 120 LYS A C 1
ATOM 901 O O . LYS A 1 120 ? 2.235 7.783 -5.951 1.00 96.06 120 LYS A O 1
ATOM 906 N N . GLN A 1 121 ? 0.432 8.323 -4.733 1.00 96.25 121 GLN A N 1
ATOM 907 C CA . GLN A 1 121 ? 1.190 8.730 -3.539 1.00 96.25 121 GLN A CA 1
ATOM 908 C C . GLN A 1 121 ? 1.958 7.562 -2.906 1.00 96.25 121 GLN A C 1
ATOM 910 O O . GLN A 1 121 ? 3.101 7.734 -2.487 1.00 96.25 121 GLN A O 1
ATOM 915 N N . ILE A 1 122 ? 1.347 6.374 -2.863 1.00 97.25 122 ILE A N 1
ATOM 916 C CA . ILE A 1 122 ? 1.981 5.153 -2.351 1.00 97.25 122 ILE A CA 1
ATOM 917 C C . ILE A 1 122 ? 3.170 4.758 -3.233 1.00 97.25 122 ILE A C 1
ATOM 919 O O . ILE A 1 122 ? 4.242 4.486 -2.703 1.00 97.25 122 ILE A O 1
ATOM 923 N N . ILE A 1 123 ? 3.008 4.773 -4.560 1.00 96.19 123 ILE A N 1
ATOM 924 C CA . ILE A 1 123 ? 4.070 4.422 -5.515 1.00 96.19 123 ILE A CA 1
ATOM 925 C C . ILE A 1 123 ? 5.306 5.308 -5.329 1.00 96.19 123 ILE A C 1
ATOM 927 O O . ILE A 1 123 ? 6.421 4.798 -5.368 1.00 96.19 123 ILE A O 1
ATOM 931 N N . GLY A 1 124 ? 5.131 6.598 -5.027 1.00 92.69 124 GLY A N 1
ATOM 932 C CA . GLY A 1 124 ? 6.249 7.508 -4.751 1.00 92.69 124 GLY A CA 1
ATOM 933 C C . GLY A 1 124 ? 7.125 7.114 -3.550 1.00 92.69 124 GLY A C 1
ATOM 934 O O . GLY A 1 124 ? 8.177 7.701 -3.345 1.00 92.69 124 GLY A O 1
ATOM 935 N N . GLN A 1 125 ? 6.720 6.130 -2.739 1.00 92.81 125 GLN A N 1
ATOM 936 C CA . GLN A 1 125 ? 7.541 5.583 -1.651 1.00 92.81 125 GLN A CA 1
ATOM 937 C C . GLN A 1 125 ? 8.459 4.436 -2.101 1.00 92.81 125 GLN A C 1
ATOM 939 O O . GLN A 1 125 ? 9.217 3.914 -1.284 1.00 92.81 125 GLN A O 1
ATOM 944 N N . PHE A 1 126 ? 8.423 4.046 -3.380 1.00 87.88 126 PHE A N 1
ATOM 945 C CA . PHE A 1 126 ? 9.321 3.037 -3.947 1.00 87.88 126 PHE A CA 1
ATOM 946 C C . PHE A 1 126 ? 10.805 3.452 -3.884 1.00 87.88 126 PHE A C 1
ATOM 948 O O . PHE A 1 126 ? 11.682 2.599 -3.739 1.00 87.88 126 PHE A O 1
ATOM 955 N N . ASP A 1 127 ? 11.080 4.759 -3.889 1.00 85.62 127 ASP A N 1
ATOM 956 C CA . ASP A 1 127 ? 12.434 5.318 -3.786 1.00 85.62 127 ASP A CA 1
ATOM 957 C C . ASP A 1 127 ? 12.955 5.424 -2.339 1.00 85.62 127 ASP A C 1
ATOM 959 O O . ASP A 1 127 ? 14.097 5.818 -2.119 1.00 85.62 127 ASP A O 1
ATOM 963 N N . SER A 1 128 ? 12.155 5.049 -1.333 1.00 88.44 128 SER A N 1
ATOM 964 C CA . SER A 1 128 ? 12.563 5.096 0.079 1.00 88.44 128 SER A CA 1
ATOM 965 C C . SER A 1 128 ? 13.774 4.204 0.360 1.00 88.44 128 SER A C 1
ATOM 967 O O . SER A 1 128 ? 13.855 3.100 -0.153 1.00 88.44 128 SER A O 1
ATOM 969 N N . THR A 1 129 ? 14.684 4.591 1.250 1.00 87.50 129 THR A N 1
ATOM 970 C CA . THR A 1 129 ? 15.774 3.713 1.722 1.00 87.50 129 THR A CA 1
ATOM 971 C C . THR A 1 129 ? 15.277 2.547 2.595 1.00 87.50 129 THR A C 1
ATOM 973 O O . THR A 1 129 ? 15.971 1.539 2.744 1.00 87.50 129 THR A O 1
ATOM 976 N N . ASN A 1 130 ? 14.047 2.628 3.117 1.00 90.56 130 ASN A N 1
ATOM 977 C CA . ASN A 1 130 ? 13.446 1.613 3.977 1.00 90.56 130 ASN A CA 1
ATOM 978 C C . ASN A 1 130 ? 12.871 0.433 3.166 1.00 90.56 130 ASN A C 1
ATOM 980 O O . ASN A 1 130 ? 11.927 0.576 2.383 1.00 90.56 130 ASN A O 1
ATOM 984 N N . GLN A 1 131 ? 13.394 -0.771 3.415 1.00 92.00 131 GLN A N 1
ATOM 985 C CA . GLN A 1 131 ? 12.986 -1.992 2.711 1.00 92.00 131 GLN A CA 1
ATOM 986 C C . GLN A 1 131 ? 11.533 -2.403 2.979 1.00 92.00 131 GLN A C 1
ATOM 988 O O . GLN A 1 131 ? 10.852 -2.863 2.061 1.00 92.00 131 GLN A O 1
ATOM 993 N N . LEU A 1 132 ? 11.021 -2.209 4.199 1.00 93.69 132 LEU A N 1
ATOM 994 C CA . LEU A 1 132 ? 9.633 -2.541 4.527 1.00 93.69 132 LEU A CA 1
ATOM 995 C C . LEU A 1 132 ? 8.661 -1.698 3.697 1.00 93.69 132 LEU A C 1
ATOM 997 O O . LEU A 1 132 ? 7.661 -2.215 3.194 1.00 93.69 132 LEU A O 1
ATOM 1001 N N . ARG A 1 133 ? 8.991 -0.419 3.479 1.00 94.88 133 ARG A N 1
ATOM 1002 C CA . ARG A 1 133 ? 8.211 0.465 2.606 1.00 94.88 133 ARG A CA 1
ATOM 1003 C C . ARG A 1 133 ? 8.200 -0.030 1.173 1.00 94.88 133 ARG A C 1
ATOM 1005 O O . ARG A 1 133 ? 7.114 -0.206 0.624 1.00 94.88 133 ARG A O 1
ATOM 1012 N N . LYS A 1 134 ? 9.371 -0.312 0.590 1.00 94.81 134 LYS A N 1
ATOM 1013 C CA . LYS A 1 134 ? 9.463 -0.813 -0.792 1.00 94.81 134 LYS A CA 1
ATOM 1014 C C . LYS A 1 134 ? 8.652 -2.092 -0.989 1.00 94.81 134 LYS A C 1
ATOM 1016 O O . LYS A 1 134 ? 7.887 -2.186 -1.948 1.00 94.81 134 LYS A O 1
ATOM 1021 N N . LYS A 1 135 ? 8.753 -3.041 -0.051 1.00 96.12 135 LYS A N 1
ATOM 1022 C CA . LYS A 1 135 ? 7.959 -4.280 -0.058 1.00 96.12 135 LYS A CA 1
ATOM 1023 C C . LYS A 1 135 ? 6.464 -4.013 0.010 1.00 96.12 135 LYS A C 1
ATOM 1025 O O . LYS A 1 135 ? 5.708 -4.579 -0.775 1.00 96.12 135 LYS A O 1
ATOM 1030 N N . GLY A 1 136 ? 6.035 -3.128 0.909 1.00 97.44 136 GLY A N 1
ATOM 1031 C CA . GLY A 1 136 ? 4.631 -2.743 1.017 1.00 97.44 136 GLY A CA 1
ATOM 1032 C C . GLY A 1 136 ? 4.092 -2.108 -0.254 1.00 97.44 136 GLY A C 1
ATOM 1033 O O . GLY A 1 136 ? 2.993 -2.448 -0.687 1.00 97.44 136 GLY A O 1
ATOM 1034 N N . VAL A 1 137 ? 4.872 -1.222 -0.876 1.00 97.69 137 VAL A N 1
ATOM 1035 C CA . VAL A 1 137 ? 4.523 -0.594 -2.155 1.00 97.69 137 VAL A CA 1
ATOM 1036 C C . VAL A 1 137 ? 4.388 -1.656 -3.245 1.00 97.69 137 VAL A C 1
ATOM 1038 O O . VAL A 1 137 ? 3.328 -1.745 -3.860 1.00 97.69 137 VAL A O 1
ATOM 1041 N N . ALA A 1 138 ? 5.397 -2.513 -3.426 1.00 98.00 138 ALA A N 1
ATOM 1042 C CA . ALA A 1 138 ? 5.376 -3.578 -4.430 1.00 98.00 138 ALA A CA 1
ATOM 1043 C C . ALA A 1 138 ? 4.194 -4.545 -4.226 1.00 98.00 138 ALA A C 1
ATOM 1045 O O . ALA A 1 138 ? 3.455 -4.834 -5.166 1.00 98.00 138 ALA A O 1
ATOM 1046 N N . GLY A 1 139 ? 3.952 -4.983 -2.986 1.00 98.38 139 GLY A N 1
ATOM 1047 C CA . GLY A 1 139 ? 2.814 -5.835 -2.638 1.00 98.38 139 GLY A CA 1
ATOM 1048 C C . GLY A 1 139 ? 1.460 -5.155 -2.867 1.00 98.38 139 GLY A C 1
ATOM 1049 O O . GLY A 1 139 ? 0.533 -5.786 -3.369 1.00 98.38 139 GLY A O 1
ATOM 1050 N N . THR A 1 140 ? 1.347 -3.860 -2.562 1.00 98.62 140 THR A N 1
ATOM 1051 C CA . THR A 1 140 ? 0.114 -3.087 -2.782 1.00 98.62 140 THR A CA 1
ATOM 1052 C C . THR A 1 140 ? -0.174 -2.908 -4.272 1.00 98.62 140 THR A C 1
ATOM 1054 O O . THR A 1 140 ? -1.312 -3.119 -4.689 1.00 98.62 140 THR A O 1
ATOM 1057 N N . ILE A 1 141 ? 0.839 -2.573 -5.084 1.00 98.38 141 ILE A N 1
ATOM 1058 C CA . ILE A 1 141 ? 0.709 -2.472 -6.547 1.00 98.38 141 ILE A CA 1
ATOM 1059 C C . ILE A 1 141 ? 0.264 -3.818 -7.120 1.00 98.38 141 ILE A C 1
ATOM 1061 O O . ILE A 1 141 ? -0.737 -3.879 -7.833 1.00 98.38 141 ILE A O 1
ATOM 1065 N N . ARG A 1 142 ? 0.958 -4.903 -6.752 1.00 98.50 142 ARG A N 1
ATOM 1066 C CA . ARG A 1 142 ? 0.630 -6.268 -7.175 1.00 98.50 142 ARG A CA 1
ATOM 1067 C C . ARG A 1 142 ? -0.808 -6.629 -6.840 1.00 98.50 142 ARG A C 1
ATOM 1069 O O . ARG A 1 142 ? -1.528 -7.118 -7.700 1.00 98.50 142 ARG A O 1
ATOM 1076 N N . ASN A 1 143 ? -1.249 -6.357 -5.615 1.00 98.56 143 ASN A N 1
ATOM 1077 C CA . ASN A 1 143 ? -2.626 -6.620 -5.220 1.00 98.56 143 ASN A CA 1
ATOM 1078 C C . ASN A 1 143 ? -3.623 -5.781 -6.031 1.00 98.56 143 ASN A C 1
ATOM 1080 O O . ASN A 1 143 ? -4.630 -6.314 -6.476 1.00 98.56 143 ASN A O 1
ATOM 1084 N N . CYS A 1 144 ? -3.350 -4.499 -6.286 1.00 98.25 144 CYS A N 1
ATOM 1085 C CA . CYS A 1 144 ? -4.225 -3.665 -7.118 1.00 98.25 144 CYS A CA 1
ATOM 1086 C C . CYS A 1 144 ? -4.354 -4.195 -8.558 1.00 98.25 144 CYS A C 1
ATOM 1088 O O . CYS A 1 144 ? -5.432 -4.110 -9.138 1.00 98.25 144 CYS A O 1
ATOM 1090 N N . CYS A 1 145 ? -3.302 -4.812 -9.103 1.00 97.69 145 CYS A N 1
ATOM 1091 C CA . CYS A 1 145 ? -3.310 -5.380 -10.454 1.00 97.69 145 CYS A CA 1
ATOM 1092 C C . CYS A 1 145 ? -4.229 -6.608 -10.624 1.00 97.69 145 CYS A C 1
ATOM 1094 O O . CYS A 1 145 ? -4.469 -7.001 -11.759 1.00 97.69 145 CYS A O 1
ATOM 1096 N N . PHE A 1 146 ? -4.806 -7.174 -9.553 1.00 96.50 146 PHE A N 1
ATOM 1097 C CA . PHE A 1 146 ? -5.859 -8.198 -9.687 1.00 96.50 146 PHE A CA 1
ATOM 1098 C C . PHE A 1 146 ? -7.123 -7.678 -10.373 1.00 96.50 146 PHE A C 1
ATOM 1100 O O . PHE A 1 146 ? -7.854 -8.474 -10.941 1.00 96.50 146 PHE A O 1
ATOM 1107 N N . GLU A 1 147 ? -7.372 -6.368 -10.330 1.00 94.38 147 GLU A N 1
ATOM 1108 C CA . GLU A 1 147 ? -8.499 -5.730 -11.024 1.00 94.38 147 GLU A CA 1
ATOM 1109 C C . GLU A 1 147 ? -8.104 -5.210 -12.410 1.00 94.38 147 GLU A C 1
ATOM 1111 O O . GLU A 1 147 ? -8.783 -4.341 -12.953 1.00 94.38 147 GLU A O 1
ATOM 1116 N N . ALA A 1 148 ? -6.957 -5.623 -12.963 1.00 93.75 148 ALA A N 1
ATOM 1117 C CA . ALA A 1 148 ? -6.487 -5.067 -14.229 1.00 93.75 148 ALA A CA 1
ATOM 1118 C C . ALA A 1 148 ? -7.523 -5.263 -15.350 1.00 93.75 148 ALA A C 1
ATOM 1120 O O . ALA A 1 148 ? -7.738 -4.344 -16.129 1.00 93.75 148 ALA A O 1
ATOM 1121 N N . ASP A 1 149 ? -8.225 -6.393 -15.383 1.00 93.56 149 ASP A N 1
ATOM 1122 C CA . ASP A 1 149 ? -9.277 -6.698 -16.361 1.00 93.56 149 ASP A CA 1
ATOM 1123 C C . ASP A 1 149 ? -10.405 -5.651 -16.420 1.00 93.56 149 ASP A C 1
ATOM 1125 O O . ASP A 1 149 ? -10.911 -5.336 -17.498 1.00 93.56 149 ASP A O 1
ATOM 1129 N N . THR A 1 150 ? -10.772 -5.055 -15.283 1.00 93.94 150 THR A N 1
ATOM 1130 C CA . THR A 1 150 ? -11.854 -4.061 -15.200 1.00 93.94 150 THR A CA 1
ATOM 1131 C C . THR A 1 150 ? -11.368 -2.632 -14.951 1.00 93.94 150 THR A C 1
ATOM 1133 O O . THR A 1 150 ? -12.094 -1.676 -15.230 1.00 93.94 150 THR A O 1
ATOM 1136 N N . GLN A 1 151 ? -10.153 -2.455 -14.429 1.00 93.69 151 GLN A N 1
ATOM 1137 C CA . GLN A 1 151 ? -9.605 -1.176 -13.964 1.00 93.69 151 GLN A CA 1
ATOM 1138 C C . GLN A 1 151 ? -8.290 -0.788 -14.660 1.00 93.69 151 GLN A C 1
ATOM 1140 O O . GLN A 1 151 ? -7.614 0.132 -14.193 1.00 93.69 151 GLN A O 1
ATOM 1145 N N . ILE A 1 152 ? -7.927 -1.416 -15.790 1.00 94.81 152 ILE A N 1
ATOM 1146 C CA . ILE A 1 152 ? -6.678 -1.112 -16.516 1.00 94.81 152 ILE A CA 1
ATOM 1147 C C . ILE A 1 152 ? -6.499 0.386 -16.785 1.00 94.81 152 ILE A C 1
ATOM 1149 O O . ILE A 1 152 ?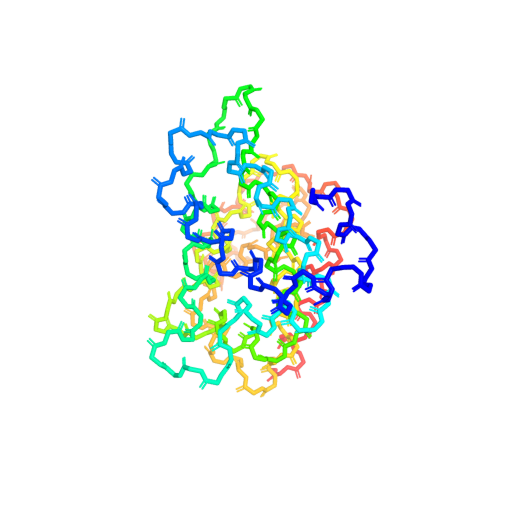 -5.412 0.920 -16.596 1.00 94.81 152 ILE A O 1
ATOM 1153 N N . GLN A 1 153 ? -7.569 1.102 -17.139 1.00 94.50 153 GLN A N 1
ATOM 1154 C CA . GLN A 1 153 ? -7.505 2.542 -17.417 1.00 94.50 153 GLN A CA 1
ATOM 1155 C C . GLN A 1 153 ? -7.067 3.354 -16.189 1.00 94.50 153 GLN A C 1
ATOM 1157 O O . GLN A 1 153 ? -6.306 4.312 -16.318 1.00 94.50 153 GLN A O 1
ATOM 1162 N N . ASN A 1 154 ? -7.478 2.943 -14.986 1.00 94.94 154 ASN A N 1
ATOM 1163 C CA . ASN A 1 154 ? -7.059 3.594 -13.745 1.00 94.94 154 ASN A CA 1
ATOM 1164 C C . ASN A 1 154 ? -5.573 3.339 -13.453 1.00 94.94 154 ASN A C 1
ATOM 1166 O O . ASN A 1 154 ? -4.872 4.271 -13.061 1.00 94.94 154 ASN A O 1
ATOM 1170 N N . LEU A 1 155 ? -5.070 2.126 -13.710 1.00 94.00 155 LEU A N 1
ATOM 1171 C CA . LEU A 1 155 ? -3.637 1.809 -13.616 1.00 94.00 155 LEU A CA 1
ATOM 1172 C C . LEU A 1 155 ? -2.811 2.589 -14.653 1.00 94.00 155 LEU A C 1
ATOM 1174 O O . LEU A 1 155 ? -1.789 3.183 -14.314 1.00 94.00 155 LEU A O 1
ATOM 1178 N N . LEU A 1 156 ? -3.270 2.650 -15.905 1.00 92.12 156 LEU A N 1
ATOM 1179 C CA . LEU A 1 156 ? -2.576 3.366 -16.978 1.00 92.12 156 LEU A CA 1
ATOM 1180 C C . LEU A 1 156 ? -2.593 4.887 -16.780 1.00 92.12 156 LEU A C 1
ATOM 1182 O O . LEU A 1 156 ? -1.644 5.559 -17.177 1.00 92.12 156 LEU A O 1
ATOM 1186 N N . SER A 1 157 ? -3.600 5.437 -16.092 1.00 93.94 157 SER A N 1
ATOM 1187 C CA . SER A 1 157 ? -3.634 6.864 -15.731 1.00 93.94 157 SER A CA 1
ATOM 1188 C C . SER A 1 157 ? -2.454 7.311 -14.855 1.00 93.94 157 SER A C 1
ATOM 1190 O O . SER A 1 157 ? -2.147 8.501 -14.793 1.00 93.94 157 SER A O 1
ATOM 1192 N N . ILE A 1 158 ? -1.771 6.365 -14.198 1.00 93.94 158 ILE A N 1
ATOM 1193 C CA . ILE A 1 158 ? -0.592 6.601 -13.355 1.00 93.94 158 ILE A CA 1
ATOM 1194 C C . ILE A 1 158 ? 0.666 5.914 -13.910 1.00 93.94 158 ILE A C 1
ATOM 1196 O O . ILE A 1 158 ? 1.631 5.720 -13.170 1.00 93.94 158 ILE A O 1
ATOM 1200 N N . ALA A 1 159 ? 0.671 5.566 -15.202 1.00 92.00 159 ALA A N 1
ATOM 1201 C CA . ALA A 1 159 ? 1.753 4.860 -15.894 1.00 92.00 159 ALA A CA 1
ATOM 1202 C C . ALA A 1 159 ? 3.143 5.486 -15.673 1.00 92.00 159 ALA A C 1
ATOM 1204 O O . ALA A 1 159 ? 4.112 4.759 -15.465 1.00 92.00 159 ALA A O 1
ATOM 1205 N N . GLU A 1 160 ? 3.224 6.819 -15.658 1.00 91.81 160 GLU A N 1
ATOM 1206 C CA . GLU A 1 160 ? 4.444 7.597 -15.379 1.00 91.81 160 GLU A CA 1
ATOM 1207 C C . GLU A 1 160 ? 5.143 7.158 -14.080 1.00 91.81 160 GLU A C 1
ATOM 1209 O O . GLU A 1 160 ? 6.361 7.049 -14.034 1.00 91.81 160 GLU A O 1
ATOM 1214 N N . TYR A 1 161 ? 4.369 6.823 -13.042 1.00 93.69 161 TYR A N 1
ATOM 1215 C CA . TYR A 1 161 ? 4.876 6.373 -11.740 1.00 93.69 161 TYR A CA 1
ATOM 1216 C C . TYR A 1 161 ? 4.926 4.845 -11.649 1.00 93.69 161 TYR A C 1
ATOM 1218 O O . TYR A 1 161 ? 5.833 4.270 -11.047 1.00 93.69 161 TYR A O 1
ATOM 1226 N N . LEU A 1 162 ? 3.937 4.178 -12.247 1.00 95.50 162 LEU A N 1
ATOM 1227 C CA . LEU A 1 162 ? 3.778 2.730 -12.190 1.00 95.50 162 LEU A CA 1
ATOM 1228 C C . LEU A 1 162 ? 4.934 2.002 -12.881 1.00 95.50 162 LEU A C 1
ATOM 1230 O O . LEU A 1 162 ? 5.483 1.057 -12.318 1.00 95.50 162 LEU A O 1
ATOM 1234 N N . TRP A 1 163 ? 5.329 2.441 -14.080 1.00 95.00 163 TRP A N 1
ATOM 1235 C CA . TRP A 1 163 ? 6.362 1.754 -14.852 1.00 95.00 163 TRP A CA 1
ATOM 1236 C C . TRP A 1 163 ? 7.742 1.793 -14.193 1.00 95.00 163 TRP A C 1
ATOM 1238 O O . TRP A 1 163 ? 8.353 0.727 -14.108 1.00 95.00 163 TRP A O 1
ATOM 1248 N N . PRO A 1 164 ? 8.229 2.930 -13.656 1.00 94.06 164 PRO A N 1
ATOM 1249 C CA . PRO A 1 164 ? 9.424 2.936 -12.819 1.00 94.06 164 PRO A CA 1
ATOM 1250 C C . PRO A 1 164 ? 9.352 1.933 -11.663 1.00 94.06 164 PRO A C 1
ATOM 1252 O O . PRO A 1 164 ? 10.252 1.110 -11.518 1.00 94.06 164 PRO A O 1
ATOM 1255 N N . ALA A 1 165 ? 8.262 1.923 -10.891 1.00 95.25 165 ALA A N 1
ATOM 1256 C CA . ALA A 1 165 ? 8.136 1.039 -9.731 1.00 95.25 165 ALA A CA 1
ATOM 1257 C C . ALA A 1 165 ? 8.099 -0.460 -10.085 1.00 95.25 165 ALA A C 1
ATOM 1259 O O . ALA A 1 165 ? 8.491 -1.291 -9.268 1.00 95.25 165 ALA A O 1
ATOM 1260 N N . LEU A 1 166 ? 7.653 -0.816 -11.294 1.00 96.00 166 LEU A N 1
ATOM 1261 C CA . LEU A 1 166 ? 7.593 -2.203 -11.762 1.00 96.00 166 LEU A CA 1
ATOM 1262 C C . LEU A 1 166 ? 8.853 -2.648 -12.513 1.00 96.00 166 LEU A C 1
ATOM 1264 O O . LEU A 1 166 ? 9.348 -3.751 -12.296 1.00 96.00 166 LEU A O 1
ATOM 1268 N N . LEU A 1 167 ? 9.393 -1.809 -13.396 1.00 95.31 167 LEU A N 1
ATOM 1269 C CA . LEU A 1 167 ? 10.475 -2.201 -14.303 1.00 95.31 167 LEU A CA 1
ATOM 1270 C C . LEU A 1 167 ? 11.860 -1.999 -13.688 1.00 95.31 167 LEU A C 1
ATOM 1272 O O . LEU A 1 167 ? 12.746 -2.832 -13.879 1.00 95.31 167 LEU A O 1
ATOM 1276 N N . LEU A 1 168 ? 12.060 -0.943 -12.897 1.00 94.12 168 LEU A N 1
ATOM 1277 C CA . LEU A 1 168 ? 13.346 -0.689 -12.249 1.00 94.12 168 LEU A CA 1
ATOM 1278 C C . LEU A 1 168 ? 13.832 -1.809 -11.312 1.00 94.12 168 LEU A C 1
ATOM 1280 O O . LEU A 1 168 ? 15.046 -2.036 -11.317 1.00 94.12 168 LEU A O 1
ATOM 1284 N N . PRO A 1 169 ? 12.987 -2.508 -10.521 1.00 94.12 169 PRO A N 1
ATOM 1285 C CA . PRO A 1 169 ? 13.465 -3.622 -9.699 1.00 94.12 169 PRO A CA 1
ATOM 1286 C C . PRO A 1 169 ? 13.913 -4.848 -10.506 1.00 94.12 169 PRO A C 1
ATOM 1288 O O . PRO A 1 169 ? 14.718 -5.632 -10.010 1.00 94.12 169 PRO A O 1
ATOM 1291 N N . VAL A 1 170 ? 13.442 -5.012 -11.746 1.00 94.94 170 VAL A N 1
ATOM 1292 C CA . VAL A 1 170 ? 13.754 -6.183 -12.590 1.00 94.94 170 VAL A CA 1
ATOM 1293 C C . VAL A 1 170 ? 14.758 -5.881 -13.707 1.00 94.94 170 VAL A C 1
ATOM 1295 O O . VAL A 1 170 ? 15.274 -6.803 -14.331 1.00 94.94 170 VAL A O 1
ATOM 1298 N N . ALA A 1 171 ? 15.085 -4.607 -13.939 1.00 92.62 171 ALA A N 1
ATOM 1299 C CA . ALA A 1 171 ? 16.008 -4.174 -14.991 1.00 92.62 171 ALA A CA 1
ATOM 1300 C C . ALA A 1 171 ? 17.488 -4.527 -14.729 1.00 92.62 171 ALA A C 1
ATOM 1302 O O . ALA A 1 171 ? 18.302 -4.488 -15.656 1.00 92.62 171 ALA A O 1
ATOM 1303 N N . GLY A 1 172 ? 17.849 -4.869 -13.486 1.00 89.56 172 GLY A N 1
ATOM 1304 C CA . GLY A 1 172 ? 19.230 -5.146 -13.085 1.00 89.56 172 GLY A CA 1
ATOM 1305 C C . GLY A 1 172 ? 20.144 -3.923 -13.229 1.00 89.56 172 GLY A C 1
ATOM 1306 O O . GLY A 1 172 ? 19.701 -2.788 -13.071 1.00 89.56 172 GLY A O 1
ATOM 1307 N N . LYS A 1 173 ? 21.425 -4.162 -13.542 1.00 92.12 173 LYS A N 1
ATOM 1308 C CA . LYS A 1 173 ? 22.450 -3.112 -13.721 1.00 92.12 173 LYS A CA 1
ATOM 1309 C C . LYS A 1 173 ? 22.614 -2.644 -15.175 1.00 92.12 173 LYS A C 1
ATOM 1311 O O . LYS A 1 173 ? 23.568 -1.948 -15.504 1.00 92.12 173 LYS A O 1
ATOM 1316 N N . LYS A 1 174 ? 21.733 -3.088 -16.078 1.00 90.06 174 LYS A N 1
ATOM 1317 C CA . LYS A 1 174 ? 21.861 -2.833 -17.517 1.00 90.06 174 LYS A CA 1
ATOM 1318 C C . LYS A 1 174 ? 21.615 -1.352 -17.824 1.00 90.06 174 LYS A C 1
ATOM 1320 O O . LYS A 1 174 ? 20.568 -0.823 -17.466 1.00 90.06 174 LYS A O 1
ATOM 1325 N N . ILE A 1 175 ? 22.531 -0.739 -18.574 1.00 94.31 175 ILE A N 1
ATOM 1326 C CA . ILE A 1 175 ? 22.313 0.555 -19.232 1.00 94.31 175 ILE A CA 1
ATOM 1327 C C . ILE A 1 175 ? 21.590 0.300 -20.557 1.00 94.31 175 ILE A C 1
ATOM 1329 O O . ILE A 1 175 ? 22.039 -0.513 -21.370 1.00 94.31 175 ILE A O 1
ATOM 1333 N N . TYR A 1 176 ? 20.460 0.968 -20.771 1.00 94.62 176 TYR A N 1
ATOM 1334 C CA . TYR A 1 176 ? 19.652 0.810 -21.979 1.00 94.62 176 TYR A CA 1
ATOM 1335 C C . TYR A 1 176 ? 20.073 1.819 -23.053 1.00 94.62 176 TYR A C 1
ATOM 1337 O O . TYR A 1 176 ? 20.460 2.953 -22.751 1.00 94.62 176 TYR A O 1
ATOM 1345 N N . SER A 1 177 ? 19.993 1.412 -24.321 1.00 95.56 177 SER A N 1
ATOM 1346 C CA . SER A 1 177 ? 20.331 2.285 -25.449 1.00 95.56 177 SER A CA 1
ATOM 1347 C C . SER A 1 177 ? 19.328 3.439 -25.586 1.00 95.56 177 SER A C 1
ATOM 1349 O O . SER A 1 177 ? 18.207 3.359 -25.085 1.00 95.56 177 SER A O 1
ATOM 1351 N N . GLU A 1 178 ? 19.713 4.522 -26.266 1.00 95.19 178 GLU A N 1
ATOM 1352 C CA . GLU A 1 178 ? 18.775 5.612 -26.597 1.00 95.19 178 GLU A CA 1
ATOM 1353 C C . GLU A 1 178 ? 17.589 5.104 -27.434 1.00 95.19 178 GLU A C 1
ATOM 1355 O O . GLU A 1 178 ? 16.455 5.530 -27.227 1.00 95.19 178 GLU A O 1
ATOM 1360 N N . GLU A 1 179 ? 17.825 4.142 -28.333 1.00 95.50 179 GLU A N 1
ATOM 1361 C CA . GLU A 1 179 ? 16.771 3.530 -29.147 1.00 95.50 179 GLU A CA 1
ATOM 1362 C C . GLU A 1 179 ? 15.734 2.812 -28.272 1.00 95.50 179 GLU A C 1
ATOM 1364 O O . GLU A 1 179 ? 14.538 3.088 -28.401 1.00 95.50 179 GLU A O 1
ATOM 1369 N N . ASP A 1 180 ? 16.179 1.975 -27.326 1.00 93.25 180 ASP A N 1
ATOM 1370 C CA . ASP A 1 180 ? 15.295 1.275 -26.383 1.00 93.25 180 ASP A CA 1
ATOM 1371 C C . ASP A 1 180 ? 14.497 2.263 -25.520 1.00 93.25 180 ASP A C 1
ATOM 1373 O O . ASP A 1 180 ? 13.301 2.085 -25.279 1.00 93.25 180 ASP A O 1
ATOM 1377 N N . ARG A 1 181 ? 15.169 3.317 -25.046 1.00 94.88 181 ARG A N 1
ATOM 1378 C CA . ARG A 1 181 ? 14.602 4.303 -24.120 1.00 94.88 181 ARG A CA 1
ATOM 1379 C C . ARG A 1 181 ? 13.664 5.303 -24.786 1.00 94.88 181 ARG A C 1
ATOM 1381 O O . ARG A 1 181 ? 12.801 5.845 -24.103 1.00 94.88 181 ARG 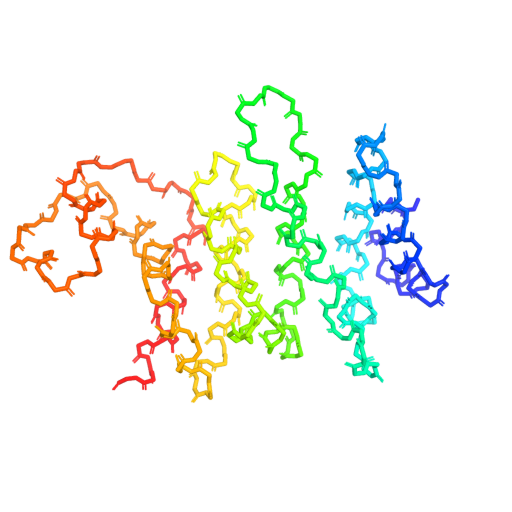A O 1
ATOM 1388 N N . SER A 1 182 ? 13.777 5.514 -26.098 1.00 94.50 182 SER A N 1
ATOM 1389 C CA . SER A 1 182 ? 13.013 6.526 -26.847 1.00 94.50 182 SER A CA 1
ATOM 1390 C C . SER A 1 182 ? 11.486 6.406 -26.725 1.00 94.50 182 SER A C 1
ATOM 1392 O O . SER A 1 182 ? 10.774 7.388 -26.924 1.00 94.50 182 SER A O 1
ATOM 1394 N N . LYS A 1 183 ? 10.977 5.211 -26.392 1.00 89.25 183 LYS A N 1
ATOM 1395 C CA . LYS A 1 183 ? 9.542 4.910 -26.240 1.00 89.25 183 LYS A CA 1
ATOM 1396 C C . LYS A 1 183 ? 9.101 4.732 -24.783 1.00 89.25 183 LYS A C 1
ATOM 1398 O O . LYS A 1 183 ? 7.943 4.404 -24.538 1.00 89.25 183 LYS A O 1
ATOM 1403 N N . MET A 1 184 ? 10.010 4.891 -23.824 1.00 92.56 184 MET A N 1
ATOM 1404 C CA . MET A 1 184 ? 9.709 4.756 -22.400 1.00 92.56 184 MET A CA 1
ATOM 1405 C C . MET A 1 184 ? 9.207 6.088 -21.820 1.00 92.56 184 MET A C 1
ATOM 1407 O O . MET A 1 184 ? 9.555 7.148 -22.345 1.00 92.56 184 MET A O 1
ATOM 1411 N N . PRO A 1 185 ? 8.437 6.071 -20.713 1.00 90.75 185 PRO A N 1
ATOM 1412 C CA . PRO A 1 185 ? 8.183 7.277 -19.930 1.00 90.75 185 PRO A CA 1
ATOM 1413 C C . PRO A 1 185 ? 9.501 7.976 -19.553 1.00 90.75 185 PRO A C 1
ATOM 1415 O O . PRO A 1 185 ? 10.459 7.268 -19.218 1.00 90.75 185 PRO A O 1
ATOM 1418 N N . PRO A 1 186 ? 9.574 9.320 -19.576 1.00 91.06 186 PRO A N 1
ATOM 1419 C CA . PRO A 1 186 ? 10.813 10.063 -19.328 1.00 91.06 186 PRO A CA 1
ATOM 1420 C C . PRO A 1 186 ? 11.531 9.669 -18.032 1.00 91.06 186 PRO A C 1
ATOM 1422 O O . PRO A 1 186 ? 12.752 9.532 -18.014 1.00 91.06 186 PRO A O 1
ATOM 1425 N N . GLU A 1 187 ? 10.779 9.421 -16.963 1.00 88.75 187 GLU A N 1
ATOM 1426 C CA . GLU A 1 187 ? 11.281 9.051 -15.639 1.00 88.75 187 GLU A CA 1
ATOM 1427 C C . GLU A 1 187 ? 11.980 7.685 -15.679 1.00 88.75 187 GLU A C 1
ATOM 1429 O O . GLU A 1 187 ? 13.073 7.512 -15.133 1.00 88.75 187 GLU A O 1
ATOM 1434 N N . LEU A 1 188 ? 11.379 6.722 -16.386 1.00 92.75 188 LEU A N 1
ATOM 1435 C CA . LEU A 1 188 ? 11.948 5.393 -16.590 1.00 92.75 188 LEU A CA 1
ATOM 1436 C C . LEU A 1 188 ? 13.161 5.447 -17.527 1.00 92.75 188 LEU A C 1
ATOM 1438 O O . LEU A 1 188 ? 14.195 4.854 -17.223 1.00 92.75 188 LEU A O 1
ATOM 1442 N N . ALA A 1 189 ? 13.040 6.166 -18.645 1.00 94.25 189 ALA A N 1
ATOM 1443 C CA . ALA A 1 189 ? 14.111 6.345 -19.619 1.00 94.25 189 ALA A CA 1
ATOM 1444 C C . ALA A 1 189 ? 15.356 6.946 -18.955 1.00 94.25 189 ALA A C 1
ATOM 1446 O O . ALA A 1 189 ? 16.455 6.414 -19.096 1.00 94.25 189 ALA A O 1
ATOM 1447 N N . ASN A 1 190 ? 15.183 8.020 -18.185 1.00 92.81 190 ASN A N 1
ATOM 1448 C CA . ASN A 1 190 ? 16.277 8.677 -17.484 1.00 92.81 190 ASN A CA 1
ATOM 1449 C C . ASN A 1 190 ? 16.954 7.727 -16.487 1.00 92.81 190 ASN A C 1
ATOM 1451 O O . ASN A 1 190 ? 18.173 7.574 -16.515 1.00 92.81 190 ASN A O 1
ATOM 1455 N N . ALA A 1 191 ? 16.176 7.018 -15.664 1.00 91.62 191 ALA A N 1
ATOM 1456 C CA . ALA A 1 191 ? 16.726 6.050 -14.719 1.00 91.62 191 ALA A CA 1
ATOM 1457 C C . ALA A 1 191 ? 17.525 4.935 -15.422 1.00 91.62 191 ALA A C 1
ATOM 1459 O O . ALA A 1 191 ? 18.621 4.594 -14.988 1.00 91.62 191 ALA A O 1
ATOM 1460 N N . LEU A 1 192 ? 17.024 4.398 -16.537 1.00 94.75 192 LEU A N 1
ATOM 1461 C CA . LEU A 1 192 ? 17.680 3.325 -17.295 1.00 94.75 192 LEU A CA 1
ATOM 1462 C C . LEU A 1 192 ? 18.850 3.794 -18.183 1.00 94.75 192 LEU A C 1
ATOM 1464 O O . LEU A 1 192 ? 19.472 2.971 -18.860 1.00 94.75 192 LEU A O 1
ATOM 1468 N N . SER A 1 193 ? 19.157 5.095 -18.192 1.00 95.44 193 SER A N 1
ATOM 1469 C CA . SER A 1 193 ? 20.307 5.668 -18.908 1.00 95.44 193 SER A CA 1
ATOM 1470 C C . SER A 1 193 ? 21.625 5.579 -18.130 1.00 95.44 193 SER A C 1
ATOM 1472 O O . SER A 1 193 ? 22.699 5.798 -18.692 1.00 95.44 193 SER A O 1
ATOM 1474 N N . HIS A 1 194 ? 21.552 5.222 -16.847 1.00 93.38 194 HIS A N 1
ATOM 1475 C CA . HIS A 1 194 ? 22.690 5.127 -15.941 1.00 93.38 194 HIS A CA 1
ATOM 1476 C C . HIS A 1 194 ? 22.850 3.697 -15.420 1.00 93.38 194 HIS A C 1
ATOM 1478 O O . HIS A 1 194 ? 21.887 2.928 -15.372 1.00 93.38 194 HIS A O 1
ATOM 1484 N N . GLU A 1 195 ? 24.066 3.331 -15.010 1.00 91.88 195 GLU A N 1
ATOM 1485 C CA . GLU A 1 195 ? 24.258 2.100 -14.245 1.00 91.88 195 GLU A CA 1
ATOM 1486 C C . GLU A 1 195 ? 23.551 2.244 -12.892 1.00 91.88 195 GLU A C 1
ATOM 1488 O O . GLU A 1 195 ? 23.642 3.282 -12.234 1.00 91.88 195 GLU A O 1
ATOM 1493 N N . ARG A 1 196 ? 22.818 1.206 -12.487 1.00 89.56 196 ARG A N 1
ATOM 1494 C CA . ARG A 1 196 ? 22.036 1.188 -11.248 1.00 89.56 196 ARG A CA 1
ATOM 1495 C C . ARG A 1 196 ? 22.421 -0.006 -10.401 1.00 89.56 196 ARG A C 1
ATOM 1497 O O . ARG A 1 196 ? 22.812 -1.051 -10.919 1.00 89.56 196 ARG A O 1
ATOM 1504 N N . GLU A 1 197 ? 22.246 0.126 -9.094 1.00 87.00 197 GLU A N 1
ATOM 1505 C CA . GLU A 1 197 ? 22.289 -1.028 -8.207 1.00 87.00 197 GLU A CA 1
ATOM 1506 C C . GLU A 1 197 ? 21.098 -1.947 -8.484 1.00 87.00 197 GLU A C 1
ATOM 1508 O O . GLU A 1 197 ? 19.976 -1.500 -8.740 1.00 87.00 197 GLU A O 1
ATOM 1513 N N . ALA A 1 198 ? 21.355 -3.253 -8.448 1.00 85.12 198 ALA A N 1
ATOM 1514 C CA . ALA A 1 198 ? 20.285 -4.227 -8.542 1.00 85.12 198 ALA A CA 1
ATOM 1515 C C . ALA A 1 198 ? 19.475 -4.195 -7.241 1.00 85.12 198 ALA A C 1
ATOM 1517 O O . ALA A 1 198 ? 20.028 -4.051 -6.154 1.00 85.12 198 ALA A O 1
ATOM 1518 N N . VAL A 1 199 ? 18.158 -4.355 -7.345 1.00 88.94 199 VAL A N 1
ATOM 1519 C CA . VAL A 1 199 ? 17.333 -4.599 -6.161 1.00 88.94 199 VAL A CA 1
ATOM 1520 C C . VAL A 1 199 ? 17.562 -6.045 -5.748 1.00 88.94 199 VAL A C 1
ATOM 1522 O O . VAL A 1 199 ? 17.130 -6.938 -6.472 1.00 88.94 199 VAL A O 1
ATOM 1525 N N . ASP A 1 200 ? 18.238 -6.280 -4.622 1.00 88.31 200 ASP A N 1
ATOM 1526 C CA . ASP A 1 200 ? 18.599 -7.630 -4.157 1.00 88.31 200 ASP A CA 1
ATOM 1527 C C . ASP A 1 200 ? 17.405 -8.426 -3.619 1.00 88.31 200 ASP A C 1
ATOM 1529 O O . ASP A 1 200 ? 17.361 -9.653 -3.756 1.00 88.31 200 ASP A O 1
ATOM 1533 N N . ASP A 1 201 ? 16.399 -7.738 -3.082 1.00 94.19 201 ASP A N 1
ATOM 1534 C CA . ASP A 1 201 ? 15.225 -8.372 -2.496 1.00 94.19 201 ASP A CA 1
ATOM 1535 C C . ASP A 1 201 ? 14.365 -9.080 -3.558 1.00 94.19 201 ASP A C 1
ATOM 1537 O O . ASP A 1 201 ? 13.779 -8.456 -4.448 1.00 94.19 201 ASP A O 1
ATOM 1541 N N . SER A 1 202 ? 14.300 -10.412 -3.473 1.00 95.62 202 SER A N 1
ATOM 1542 C CA . SER A 1 202 ? 13.583 -11.244 -4.442 1.00 95.62 202 SER A CA 1
ATOM 1543 C C . SER A 1 202 ? 12.075 -11.044 -4.404 1.00 95.62 202 SER A C 1
ATOM 1545 O O . SER A 1 202 ? 11.437 -11.150 -5.447 1.00 95.62 202 SER A O 1
ATOM 1547 N N . GLU A 1 203 ? 11.513 -10.731 -3.236 1.00 95.69 203 GLU A N 1
ATOM 1548 C CA . GLU A 1 203 ? 10.075 -10.538 -3.070 1.00 95.69 203 GLU A CA 1
ATOM 1549 C C . GLU A 1 203 ? 9.622 -9.301 -3.850 1.00 95.69 203 GLU A C 1
ATOM 1551 O O . GLU A 1 203 ? 8.649 -9.371 -4.593 1.00 95.69 203 GLU A O 1
ATOM 1556 N N . ILE A 1 204 ? 10.365 -8.191 -3.777 1.00 96.62 204 ILE A N 1
ATOM 1557 C CA . ILE A 1 204 ? 10.057 -6.984 -4.566 1.00 96.62 204 ILE A CA 1
ATOM 1558 C C . ILE A 1 204 ? 10.043 -7.301 -6.068 1.00 96.62 204 ILE A C 1
ATOM 1560 O O . ILE A 1 204 ? 9.117 -6.896 -6.774 1.00 96.62 204 ILE A O 1
ATOM 1564 N N . ARG A 1 205 ? 11.046 -8.044 -6.557 1.00 96.75 205 ARG A N 1
ATOM 1565 C CA . ARG A 1 205 ? 11.135 -8.426 -7.976 1.00 96.75 205 ARG A CA 1
ATOM 1566 C C . ARG A 1 205 ? 9.986 -9.338 -8.394 1.00 96.75 205 ARG A C 1
ATOM 1568 O O . ARG A 1 205 ? 9.397 -9.119 -9.446 1.00 96.75 205 ARG A O 1
ATOM 1575 N N . GLU A 1 206 ? 9.649 -10.330 -7.574 1.00 97.88 206 GLU A N 1
ATOM 1576 C CA . GLU A 1 206 ? 8.540 -11.250 -7.831 1.00 97.88 206 GLU A CA 1
ATOM 1577 C C . GLU A 1 206 ? 7.207 -10.500 -7.910 1.00 97.88 206 GLU A C 1
ATOM 1579 O O . GLU A 1 206 ? 6.500 -10.621 -8.908 1.00 97.88 206 GLU A O 1
ATOM 1584 N N . ARG A 1 207 ? 6.905 -9.636 -6.928 1.00 98.12 207 ARG A N 1
ATOM 1585 C CA . ARG A 1 207 ? 5.686 -8.808 -6.932 1.00 98.12 207 ARG A CA 1
ATOM 1586 C C . ARG A 1 207 ? 5.594 -7.922 -8.169 1.00 98.12 207 ARG A C 1
ATOM 1588 O O . ARG A 1 207 ? 4.509 -7.767 -8.729 1.00 98.12 207 ARG A O 1
ATOM 1595 N N . ALA A 1 208 ? 6.718 -7.346 -8.591 1.00 97.88 208 ALA A N 1
ATOM 1596 C CA . ALA A 1 208 ? 6.770 -6.525 -9.788 1.00 97.88 208 ALA A CA 1
ATOM 1597 C C . ALA A 1 208 ? 6.485 -7.344 -11.059 1.00 97.88 208 ALA A C 1
ATOM 1599 O O . ALA A 1 208 ? 5.675 -6.923 -11.882 1.00 97.88 208 ALA A O 1
ATOM 1600 N N . LEU A 1 209 ? 7.080 -8.533 -11.197 1.00 98.19 209 LEU A N 1
ATOM 1601 C CA . LEU A 1 209 ? 6.826 -9.434 -12.328 1.00 98.19 209 LEU A CA 1
ATOM 1602 C C . LEU A 1 209 ? 5.377 -9.935 -12.360 1.00 98.19 209 LEU A C 1
ATOM 1604 O O . LEU A 1 209 ? 4.768 -9.935 -13.427 1.00 98.19 209 LEU A O 1
ATOM 1608 N N . GLU A 1 210 ? 4.805 -10.307 -11.210 1.00 98.25 210 GLU A N 1
ATOM 1609 C CA . GLU A 1 210 ? 3.388 -10.683 -11.098 1.00 98.25 210 GLU A CA 1
ATOM 1610 C C . GLU A 1 210 ? 2.474 -9.542 -11.576 1.00 98.25 210 GLU A C 1
ATOM 1612 O O . GLU A 1 210 ? 1.536 -9.769 -12.341 1.00 98.25 210 GLU A O 1
ATOM 1617 N N . ALA A 1 211 ? 2.757 -8.305 -11.151 1.00 98.06 211 ALA A N 1
ATOM 1618 C CA . ALA A 1 211 ? 2.008 -7.121 -11.565 1.00 98.06 211 ALA A CA 1
ATOM 1619 C C . ALA A 1 211 ? 2.126 -6.854 -13.074 1.00 98.06 211 ALA A C 1
ATOM 1621 O O . ALA A 1 211 ? 1.110 -6.641 -13.735 1.00 98.06 211 ALA A O 1
ATOM 1622 N N . ILE A 1 212 ? 3.342 -6.919 -13.630 1.00 97.62 212 ILE A N 1
ATOM 1623 C CA . ILE A 1 212 ? 3.581 -6.775 -15.075 1.00 97.62 212 ILE A CA 1
ATOM 1624 C C . ILE A 1 212 ? 2.794 -7.833 -15.847 1.00 97.62 212 ILE A C 1
ATOM 1626 O O . ILE A 1 212 ? 2.109 -7.493 -16.807 1.00 97.62 212 ILE A O 1
ATOM 1630 N N . TYR A 1 213 ? 2.848 -9.095 -15.414 1.00 97.69 213 TYR A N 1
ATOM 1631 C CA . TYR A 1 213 ? 2.108 -10.183 -16.045 1.00 97.69 213 TYR A CA 1
ATOM 1632 C C . TYR A 1 213 ? 0.600 -9.900 -16.062 1.00 97.69 213 TYR A C 1
ATOM 1634 O O . TYR A 1 213 ? -0.015 -9.951 -17.123 1.00 97.69 213 TYR A O 1
ATOM 1642 N N . MET A 1 214 ? 0.009 -9.523 -14.922 1.00 97.56 214 MET A N 1
ATOM 1643 C CA . MET A 1 214 ? -1.426 -9.215 -14.842 1.00 97.56 214 MET A CA 1
ATOM 1644 C C . MET A 1 214 ? -1.846 -8.060 -15.757 1.00 97.56 214 MET A C 1
ATOM 1646 O O . MET A 1 214 ? -2.927 -8.126 -16.338 1.00 97.56 214 MET A O 1
ATOM 1650 N N . ILE A 1 215 ? -0.997 -7.038 -15.911 1.00 96.25 215 ILE A N 1
ATOM 1651 C CA . ILE A 1 215 ? -1.242 -5.899 -16.807 1.00 96.25 215 ILE A CA 1
ATOM 1652 C C . ILE A 1 215 ? -1.138 -6.318 -18.277 1.00 96.25 215 ILE A C 1
ATOM 1654 O O . ILE A 1 215 ? -2.025 -5.998 -19.064 1.00 96.25 215 ILE A O 1
ATOM 1658 N N . VAL A 1 216 ? -0.077 -7.041 -18.650 1.00 94.81 216 VAL A N 1
ATOM 1659 C CA . VAL A 1 216 ? 0.160 -7.485 -20.035 1.00 94.81 216 VAL A CA 1
ATOM 1660 C C . VAL A 1 216 ? -0.953 -8.407 -20.521 1.00 94.81 216 VAL A C 1
ATOM 1662 O O . VAL A 1 216 ? -1.328 -8.332 -21.680 1.00 94.81 216 VAL A O 1
ATOM 1665 N N . MET A 1 217 ? -1.540 -9.219 -19.641 1.00 95.50 217 MET A N 1
ATOM 1666 C CA . MET A 1 217 ? -2.663 -10.092 -20.001 1.00 95.50 217 MET A CA 1
ATOM 1667 C C . MET A 1 217 ? -3.952 -9.343 -20.397 1.00 95.50 217 MET A C 1
ATOM 1669 O O . MET A 1 217 ? -4.891 -9.996 -20.845 1.00 95.50 217 MET A O 1
ATOM 1673 N N . GLN A 1 218 ? -4.018 -8.014 -20.235 1.00 92.06 218 GLN A N 1
ATOM 1674 C CA . GLN A 1 218 ? -5.185 -7.196 -20.607 1.00 92.06 218 GLN A CA 1
ATOM 1675 C C . GLN A 1 218 ? -5.022 -6.441 -21.934 1.00 92.06 218 GLN A C 1
ATOM 1677 O O . GLN A 1 218 ? -5.958 -5.757 -22.354 1.00 92.06 218 GLN A O 1
ATOM 1682 N N . VAL A 1 219 ? -3.837 -6.503 -22.552 1.00 72.00 219 VAL A N 1
ATOM 1683 C CA . VAL A 1 219 ? -3.463 -5.757 -23.768 1.00 72.00 219 VAL A CA 1
ATOM 1684 C C . VAL A 1 219 ? -3.188 -6.730 -24.903 1.00 72.00 219 VAL A C 1
ATOM 1686 O O . VAL A 1 219 ? -3.676 -6.457 -26.021 1.00 72.00 219 VAL A O 1
#

pLDDT: mean 92.88, std 8.49, range [46.0, 98.69]